Protein AF-A0A6A1QI83-F1 (afdb_monomer_lite)

Radius of gyration: 28.8 Å; chains: 1; bounding box: 77×89×58 Å

InterPro domains:
  IPR002587 Myo-inositol-1-phosphate synthase [PF07994] (24-197)
  IPR002587 Myo-inositol-1-phosphate synthase [PIRSF015578] (2-218)
  IPR002587 Myo-inositol-1-phosphate synthase [PTHR11510] (25-116)
  IPR013021 Myo-inositol-1-phosphate synthase, GAPDH-like [PF01658] (41-105)
  IPR036291 NAD(P)-binding domain superfamily [SSF51735] (2-219)

Foldseek 3Di:
DDDDDPDDDDLCPQQVNCPPDCLVVLQVVVAADKDDDFDFPPLLVVLAVLLVCVVVVHAAAADAAEDEAADVLLVNCVDPSSVVSVFVLSQCLCVVSQVVHCVRAPVPRDHHYHYYYDYDYDDCRVVRLVVLVVVLVVVSVVQVVDWDADPVGRDTDGDRNQPQLNLLGYSFIDDPPPDDRHNNNVVSVLVVVQVVQQDPDDPDDRDHRDPVPPVCVVDPDPDDPDDDDPDDDDDDDDDDDDDDDDDDDDDDDDDDDDDDDDDDDDDD

Secondary structure (DSSP, 8-state):
--PPPPP---GGG-GGG-TTSTHHHHHHHT--B--SSB--SHHHHHHHHHHHHHHTTPPP-EEEEEEE--SHHHHHTTSHHHHHHHHHHHHTTSHHHHHT-TTTS-TT---EEEEEEE------HHHHHHHHHHHHHHHHHHHHH--B--SS--S-BPPPSB-GGGGGGBSS----TTPPP---HHHHHHHHHHHHHHS--TTPPPPPPP----GGGT-SS-----S-------------PPPPP----------------PPPP---

Structure (mmCIF, N/CA/C/O backbone):
data_AF-A0A6A1QI83-F1
#
_entry.id   AF-A0A6A1QI83-F1
#
loop_
_atom_site.group_PDB
_atom_site.id
_atom_site.type_symbol
_atom_site.label_atom_id
_atom_site.label_alt_id
_atom_site.label_comp_id
_atom_site.label_asym_id
_atom_site.label_entity_id
_atom_site.label_seq_id
_atom_site.pdbx_PDB_ins_code
_atom_site.Cartn_x
_atom_site.Cartn_y
_atom_site.Cartn_z
_atom_site.occupancy
_atom_site.B_iso_or_equiv
_atom_site.auth_seq_id
_atom_site.auth_comp_id
_atom_site.auth_asym_id
_atom_site.auth_atom_id
_atom_site.pdbx_PDB_model_num
ATOM 1 N N . ALA A 1 1 ? 34.209 -18.531 7.101 1.00 50.88 1 ALA A N 1
ATOM 2 C CA . ALA A 1 1 ? 33.349 -17.707 6.224 1.00 50.88 1 ALA A CA 1
ATOM 3 C C . ALA A 1 1 ? 31.894 -18.126 6.419 1.00 50.88 1 ALA A C 1
ATOM 5 O O . ALA A 1 1 ? 31.629 -19.323 6.403 1.00 50.88 1 ALA A O 1
ATOM 6 N N . LEU A 1 2 ? 30.975 -17.180 6.647 1.00 42.22 2 LEU A N 1
ATOM 7 C CA . LEU A 1 2 ? 29.534 -17.459 6.713 1.00 42.22 2 LEU A CA 1
ATOM 8 C C . LEU A 1 2 ? 29.053 -17.894 5.322 1.00 42.22 2 LEU A C 1
ATOM 10 O O . LEU A 1 2 ? 29.134 -17.116 4.376 1.00 42.22 2 LEU A O 1
ATOM 14 N N . ARG A 1 3 ? 28.593 -19.142 5.187 1.00 44.19 3 ARG A N 1
ATOM 15 C CA . ARG A 1 3 ? 27.907 -19.616 3.978 1.00 44.19 3 ARG A CA 1
ATOM 16 C C . ARG A 1 3 ? 26.412 -19.325 4.128 1.00 44.19 3 ARG A C 1
ATOM 18 O O . ARG A 1 3 ? 25.820 -19.840 5.080 1.00 44.19 3 ARG A O 1
ATOM 25 N N . PRO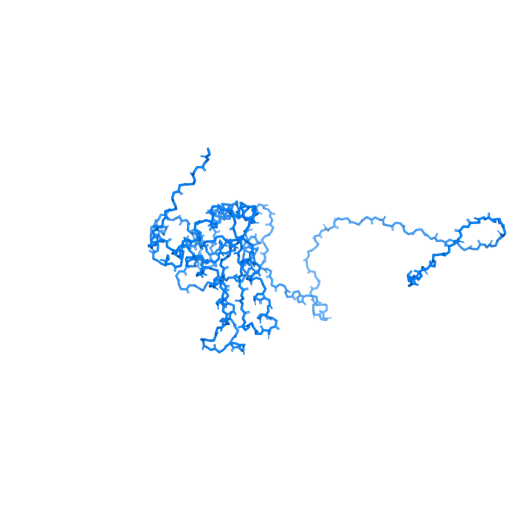 A 1 4 ? 25.797 -18.531 3.234 1.00 49.69 4 PRO A N 1
ATOM 26 C CA . PRO A 1 4 ? 24.352 -18.357 3.229 1.00 49.69 4 PRO A CA 1
ATOM 27 C C . PRO A 1 4 ? 23.666 -19.716 3.089 1.00 49.69 4 PRO A C 1
ATOM 29 O O . PRO A 1 4 ? 24.107 -20.562 2.307 1.00 49.69 4 PRO A O 1
ATOM 32 N N . ARG A 1 5 ? 22.604 -19.945 3.865 1.00 48.81 5 ARG A N 1
ATOM 33 C CA . ARG A 1 5 ? 21.777 -21.141 3.686 1.00 48.81 5 ARG A CA 1
ATOM 34 C C . ARG A 1 5 ? 21.027 -21.038 2.351 1.00 48.81 5 ARG A C 1
ATOM 36 O O . ARG A 1 5 ? 20.686 -19.920 1.957 1.00 48.81 5 ARG A O 1
ATOM 43 N N . PRO A 1 6 ? 20.757 -22.169 1.674 1.00 51.62 6 PRO A N 1
ATOM 44 C CA . PRO A 1 6 ? 19.898 -22.185 0.496 1.00 51.62 6 PRO A CA 1
ATOM 45 C C . PRO A 1 6 ? 18.583 -21.477 0.810 1.00 51.62 6 PRO A C 1
ATOM 47 O O . PRO A 1 6 ? 18.010 -21.681 1.885 1.00 51.62 6 PRO A O 1
ATOM 50 N N . SER A 1 7 ? 18.122 -20.625 -0.099 1.00 52.88 7 SER A N 1
ATOM 51 C CA . SER A 1 7 ? 16.818 -20.003 0.057 1.00 52.88 7 SER A CA 1
ATOM 52 C C . SER A 1 7 ? 15.730 -21.068 -0.003 1.00 52.88 7 SER A C 1
ATOM 54 O O . SER A 1 7 ? 15.736 -21.957 -0.855 1.00 52.88 7 SER A O 1
ATOM 56 N N . VAL A 1 8 ? 14.791 -20.989 0.933 1.00 55.97 8 VAL A N 1
ATOM 57 C CA . VAL A 1 8 ? 13.602 -21.835 0.923 1.00 55.97 8 VAL A CA 1
ATOM 58 C C . VAL A 1 8 ? 12.648 -21.238 -0.106 1.00 55.97 8 VAL A C 1
ATOM 60 O O . VAL A 1 8 ? 12.065 -20.181 0.124 1.00 55.97 8 VAL A O 1
ATOM 63 N N . TYR A 1 9 ? 12.544 -21.879 -1.269 1.00 54.56 9 TYR A N 1
ATOM 64 C CA . TYR A 1 9 ? 11.541 -21.558 -2.279 1.00 54.56 9 TYR A CA 1
ATOM 65 C C . TYR A 1 9 ? 10.406 -22.561 -2.175 1.00 54.56 9 TYR A C 1
ATOM 67 O O . TYR A 1 9 ? 10.601 -23.753 -2.404 1.00 54.56 9 TYR A O 1
ATOM 75 N N . ILE A 1 10 ? 9.231 -22.060 -1.816 1.00 57.81 10 ILE A N 1
ATOM 76 C CA . ILE A 1 10 ? 8.001 -22.838 -1.794 1.00 57.81 10 ILE A CA 1
ATOM 77 C C . ILE A 1 10 ? 7.090 -22.173 -2.834 1.00 57.81 10 ILE A C 1
ATOM 79 O O . ILE A 1 10 ? 6.686 -21.028 -2.611 1.00 57.81 10 ILE A O 1
ATOM 83 N N . PRO A 1 11 ? 6.830 -22.814 -3.990 1.00 52.50 11 PRO A N 1
ATOM 84 C CA . PRO A 1 11 ? 6.014 -22.251 -5.071 1.00 52.50 11 PRO A CA 1
ATOM 85 C C . PRO A 1 11 ? 4.624 -21.792 -4.611 1.00 52.50 11 PRO A C 1
ATOM 87 O O . PRO A 1 11 ? 4.074 -20.829 -5.142 1.00 52.50 11 PRO A O 1
ATOM 90 N N . GLU A 1 12 ? 4.077 -22.440 -3.584 1.00 52.22 12 GLU A N 1
ATOM 91 C CA . GLU A 1 12 ? 2.806 -22.091 -2.950 1.00 52.22 12 GLU A CA 1
ATOM 92 C C . GLU A 1 12 ? 2.895 -20.818 -2.078 1.00 52.22 12 GLU A C 1
ATOM 94 O O . GLU A 1 12 ? 1.876 -20.235 -1.719 1.00 52.22 12 GLU A O 1
ATOM 99 N N . PHE A 1 13 ? 4.103 -20.349 -1.734 1.00 52.22 13 PHE A N 1
ATOM 100 C CA . PHE A 1 13 ? 4.355 -19.206 -0.843 1.00 52.22 13 PHE A CA 1
ATOM 101 C C . PHE A 1 13 ? 4.961 -18.001 -1.581 1.00 52.22 13 PHE A C 1
ATOM 103 O O . PHE A 1 13 ? 5.847 -17.312 -1.076 1.00 52.22 13 PHE A O 1
ATOM 110 N N . ILE A 1 14 ? 4.452 -17.711 -2.774 1.00 56.31 14 ILE A N 1
ATOM 111 C CA . ILE A 1 14 ? 4.764 -16.486 -3.520 1.00 56.31 14 ILE A CA 1
ATOM 112 C C . ILE A 1 14 ? 3.887 -15.346 -2.979 1.00 56.31 14 ILE A C 1
ATOM 114 O O . ILE A 1 14 ? 2.684 -15.536 -2.844 1.00 56.31 14 ILE A O 1
ATOM 118 N N . ALA A 1 15 ? 4.458 -14.168 -2.684 1.00 53.97 15 ALA A N 1
ATOM 119 C CA . ALA A 1 15 ? 3.726 -12.976 -2.204 1.00 53.97 15 ALA A CA 1
ATOM 120 C C . ALA A 1 15 ? 2.472 -12.651 -3.041 1.00 53.97 15 ALA A C 1
ATOM 122 O O . ALA A 1 15 ? 1.412 -12.351 -2.514 1.00 53.97 15 ALA A O 1
ATOM 123 N N . ALA A 1 16 ? 2.564 -12.812 -4.361 1.00 47.72 16 ALA A N 1
ATOM 124 C CA . ALA A 1 16 ? 1.455 -12.570 -5.279 1.00 47.72 16 ALA A CA 1
ATOM 125 C C . ALA A 1 16 ? 0.334 -13.633 -5.269 1.00 47.72 16 ALA A C 1
ATOM 127 O O . ALA A 1 16 ? -0.692 -13.422 -5.903 1.00 47.72 16 ALA A O 1
ATOM 128 N N . ASN A 1 17 ? 0.516 -14.779 -4.602 1.00 50.50 17 ASN A N 1
ATOM 129 C CA . ASN A 1 17 ? -0.418 -15.916 -4.633 1.00 50.50 17 ASN A CA 1
ATOM 130 C C . ASN A 1 17 ? -1.027 -16.224 -3.248 1.00 50.50 17 ASN A C 1
ATOM 132 O O . ASN A 1 17 ? -1.379 -17.364 -2.954 1.00 50.50 17 ASN A O 1
ATOM 136 N N . GLN A 1 18 ? -1.095 -15.231 -2.354 1.00 56.34 18 GLN A N 1
ATOM 137 C CA . GLN A 1 18 ? -1.471 -15.435 -0.946 1.00 56.34 18 GLN A CA 1
ATOM 138 C C . GLN A 1 18 ? -2.949 -15.192 -0.614 1.00 56.34 18 GLN A C 1
ATOM 140 O O . GLN A 1 18 ? -3.307 -15.204 0.560 1.00 56.34 18 GLN A O 1
ATOM 145 N N . SER A 1 19 ? -3.822 -15.027 -1.609 1.00 51.03 19 SER A N 1
ATOM 146 C CA . SER A 1 19 ? -5.243 -14.690 -1.409 1.00 51.03 19 SER A CA 1
ATOM 147 C C . SER A 1 19 ? -6.045 -15.697 -0.567 1.00 51.03 19 SER A C 1
ATOM 149 O O . SER A 1 19 ? -7.109 -15.351 -0.070 1.00 51.03 19 SER A O 1
ATOM 151 N N . ALA A 1 20 ? -5.549 -16.928 -0.391 1.00 53.91 20 ALA A N 1
ATOM 152 C CA . ALA A 1 20 ? -6.202 -18.000 0.370 1.00 53.91 20 ALA A CA 1
ATOM 153 C C . ALA A 1 20 ? -5.513 -18.331 1.712 1.00 53.91 20 ALA A C 1
ATOM 155 O O . ALA A 1 20 ? -5.690 -19.431 2.243 1.00 53.91 20 ALA A O 1
ATOM 156 N N . ARG A 1 21 ? -4.659 -17.443 2.239 1.00 62.88 21 ARG A N 1
ATOM 157 C CA . ARG A 1 21 ? -3.857 -17.741 3.435 1.00 62.88 21 ARG A CA 1
ATOM 158 C C . ARG A 1 21 ? -4.676 -17.805 4.718 1.00 62.88 21 ARG A C 1
ATOM 160 O O . ARG A 1 21 ? -5.891 -17.665 4.714 1.00 62.88 21 ARG A O 1
ATOM 167 N N . ALA A 1 22 ? -3.973 -18.113 5.811 1.00 59.97 22 ALA A N 1
ATOM 168 C CA . ALA A 1 22 ? -4.450 -18.406 7.160 1.00 59.97 22 ALA A CA 1
ATOM 169 C C . ALA A 1 22 ? -5.374 -17.348 7.798 1.00 59.97 22 ALA A C 1
ATOM 171 O O . ALA A 1 22 ? -5.601 -17.422 8.997 1.00 59.97 22 ALA A O 1
ATOM 172 N N . ASP A 1 23 ? -5.934 -16.420 7.035 1.00 67.00 23 ASP A N 1
ATOM 173 C CA . ASP A 1 23 ? -7.000 -15.485 7.368 1.00 67.00 23 ASP A CA 1
ATOM 174 C C . ASP A 1 23 ? -8.134 -16.190 8.107 1.00 67.00 23 ASP A C 1
ATOM 176 O O . ASP A 1 23 ? -8.565 -15.709 9.144 1.00 67.00 23 ASP A O 1
ATOM 180 N N . ASN A 1 24 ? -8.537 -17.390 7.670 1.00 68.94 24 ASN A N 1
ATOM 181 C CA . ASN A 1 24 ? -9.538 -18.197 8.380 1.00 68.94 24 ASN A CA 1
ATOM 182 C C . ASN A 1 24 ? -9.107 -18.529 9.820 1.00 68.94 24 ASN A C 1
ATOM 184 O O . ASN A 1 24 ? -9.903 -18.438 10.754 1.00 68.94 24 ASN A O 1
ATOM 188 N N . LEU A 1 25 ? -7.836 -18.892 10.020 1.00 75.56 25 LEU A N 1
ATOM 189 C CA 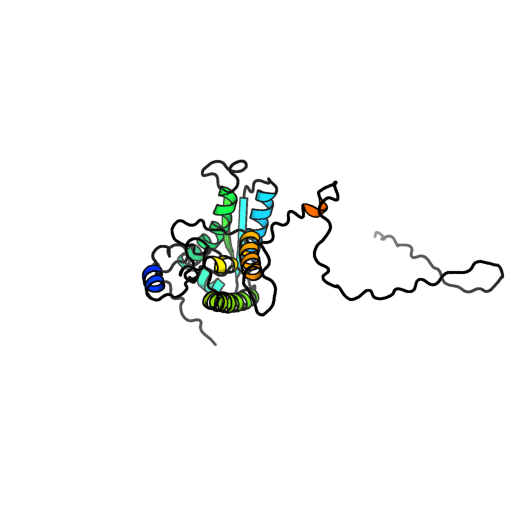. LEU A 1 25 ? -7.283 -19.186 11.342 1.00 75.56 25 LEU A CA 1
ATOM 190 C C . LEU A 1 25 ? -7.015 -17.903 12.140 1.00 75.56 25 LEU A C 1
ATOM 192 O O . LEU A 1 25 ? -7.219 -17.882 13.351 1.00 75.56 25 LEU A O 1
ATOM 196 N N . ALA A 1 26 ? -6.577 -16.837 11.472 1.00 78.06 26 ALA A N 1
ATOM 197 C CA . ALA A 1 26 ? -6.318 -15.534 12.061 1.00 78.06 26 ALA A CA 1
ATOM 198 C C . ALA A 1 26 ? -7.612 -14.905 12.583 1.00 78.06 26 ALA A C 1
ATOM 200 O O . ALA A 1 26 ? -7.653 -14.413 13.709 1.00 78.06 26 ALA A O 1
ATOM 201 N N . TRP A 1 27 ? -8.692 -15.044 11.813 1.00 76.62 27 TRP A N 1
ATOM 202 C CA . TRP A 1 27 ? -10.053 -14.683 12.178 1.00 76.62 27 TRP A CA 1
ATOM 203 C C . TRP A 1 27 ? -10.525 -15.449 13.409 1.00 76.62 27 TRP A C 1
ATOM 205 O O . TRP A 1 27 ? -10.924 -14.847 14.404 1.00 76.62 27 TRP A O 1
ATOM 215 N N . GLN A 1 28 ? -10.406 -16.780 13.384 1.00 78.50 28 GLN A N 1
ATOM 216 C CA . GLN A 1 28 ? -10.793 -17.635 14.510 1.00 78.50 28 GLN A CA 1
ATOM 217 C C . GLN A 1 28 ? -10.001 -17.331 15.785 1.00 78.50 28 GLN A C 1
ATOM 219 O O . GLN A 1 28 ? -10.552 -17.384 16.882 1.00 78.50 28 GLN A O 1
ATOM 224 N N . ARG A 1 29 ? -8.708 -17.017 15.656 1.00 83.69 29 ARG A N 1
ATOM 225 C CA . ARG A 1 29 ? -7.810 -16.761 16.791 1.00 83.69 29 ARG A CA 1
ATOM 226 C C . ARG A 1 29 ? -7.713 -15.290 17.187 1.00 83.69 29 ARG A C 1
ATOM 228 O O . ARG A 1 29 ? -6.987 -14.993 18.131 1.00 83.69 29 ARG A O 1
ATOM 235 N N . ARG A 1 30 ? -8.426 -14.394 16.495 1.00 80.38 30 ARG A N 1
ATOM 236 C CA . ARG A 1 30 ? -8.362 -12.934 16.682 1.00 80.38 30 ARG A CA 1
ATOM 237 C C . ARG A 1 30 ? -6.922 -12.403 16.677 1.00 80.38 30 ARG A C 1
ATOM 239 O O . ARG A 1 30 ? -6.529 -11.630 17.546 1.00 80.38 30 ARG A O 1
ATOM 246 N N . VAL A 1 31 ? -6.125 -12.848 15.708 1.00 88.38 31 VAL A N 1
ATOM 247 C CA . VAL A 1 31 ? -4.749 -12.370 15.505 1.00 88.38 31 VAL A CA 1
ATOM 248 C C . VAL A 1 31 ? -4.647 -11.577 14.214 1.00 88.38 31 VAL A C 1
ATOM 250 O O . VAL A 1 31 ? -5.359 -11.845 13.248 1.00 88.38 31 VAL A O 1
ATOM 253 N N . PHE A 1 32 ? -3.743 -10.605 14.203 1.00 90.25 32 PHE A N 1
ATOM 254 C CA . PHE A 1 32 ? -3.534 -9.757 13.043 1.00 90.25 32 PHE A CA 1
ATOM 255 C C . PHE A 1 32 ? -2.570 -10.370 12.035 1.00 90.25 32 PHE A C 1
ATOM 257 O O . PHE A 1 32 ? -1.559 -10.972 12.401 1.00 90.25 32 PHE A O 1
ATOM 264 N N . VAL A 1 33 ? -2.880 -10.164 10.759 1.00 89.44 33 VAL A N 1
ATOM 265 C CA . VAL A 1 33 ? -2.043 -10.509 9.612 1.00 89.44 33 VAL A CA 1
ATOM 266 C C . VAL A 1 33 ? -1.852 -9.275 8.734 1.00 89.44 33 VAL A C 1
ATOM 268 O O . VAL A 1 33 ? -2.752 -8.448 8.578 1.00 89.44 33 VAL A O 1
ATOM 271 N N . GLY A 1 34 ? -0.655 -9.140 8.173 1.00 86.12 34 GLY A N 1
ATOM 272 C CA . GLY A 1 34 ? -0.272 -8.035 7.304 1.00 86.12 34 GLY A CA 1
ATOM 273 C C . GLY A 1 34 ? 0.875 -8.451 6.393 1.00 86.12 34 GLY A C 1
ATOM 274 O O . GLY A 1 34 ? 1.668 -9.325 6.740 1.00 86.12 34 GLY A O 1
ATOM 275 N N . GLY A 1 35 ? 0.936 -7.835 5.223 1.00 85.62 35 GLY A N 1
ATOM 276 C CA . GLY A 1 35 ? 1.854 -8.193 4.148 1.00 85.62 35 GLY A CA 1
ATOM 277 C C . GLY A 1 35 ? 1.446 -7.490 2.856 1.00 85.62 35 GLY A C 1
ATOM 278 O O . GLY A 1 35 ? 0.493 -6.712 2.872 1.00 85.62 35 GLY A O 1
ATOM 279 N N . ASP A 1 36 ? 2.138 -7.683 1.736 1.00 84.38 36 ASP A N 1
ATOM 280 C CA . ASP A 1 36 ? 3.365 -8.459 1.520 1.00 84.38 36 ASP A CA 1
ATOM 281 C C . ASP A 1 36 ? 4.488 -7.615 0.883 1.00 84.38 36 ASP A C 1
ATOM 283 O O . ASP A 1 36 ? 4.244 -6.669 0.130 1.00 84.38 36 ASP A O 1
ATOM 287 N N . ASP A 1 37 ? 5.739 -8.028 1.144 1.00 85.94 37 ASP A N 1
ATOM 288 C CA . ASP A 1 37 ? 7.002 -7.458 0.633 1.00 85.94 37 ASP A CA 1
ATOM 289 C C . ASP A 1 37 ? 7.259 -5.995 1.041 1.00 85.94 37 ASP A C 1
ATOM 291 O O . ASP A 1 37 ? 6.515 -5.090 0.684 1.00 85.94 37 ASP A O 1
ATOM 295 N N . PHE A 1 38 ? 8.352 -5.718 1.760 1.00 89.69 38 PHE A N 1
ATOM 296 C CA . PHE A 1 38 ? 8.598 -4.372 2.287 1.00 89.69 38 PHE A CA 1
ATOM 297 C C . PHE A 1 38 ? 8.752 -3.308 1.199 1.00 89.69 38 PHE A C 1
ATOM 299 O O . PHE A 1 38 ? 9.577 -3.419 0.283 1.00 89.69 38 PHE A O 1
ATOM 306 N N . LYS A 1 39 ? 8.005 -2.215 1.358 1.00 89.69 39 LYS A N 1
ATOM 307 C CA . LYS A 1 39 ? 8.070 -1.011 0.531 1.00 89.69 39 LYS A CA 1
ATOM 308 C C . LYS A 1 39 ? 9.136 -0.055 1.066 1.00 89.69 39 LYS A C 1
ATOM 310 O O . LYS A 1 39 ? 8.849 0.872 1.815 1.00 89.69 39 LYS A O 1
ATOM 315 N N . SER A 1 40 ? 10.382 -0.291 0.655 1.00 82.19 40 SER A N 1
ATOM 316 C CA . SER A 1 40 ? 11.553 0.481 1.088 1.00 82.19 40 SER A CA 1
ATOM 317 C C . SER A 1 40 ? 11.864 1.694 0.199 1.00 82.19 40 SER A C 1
ATOM 319 O O . SER A 1 40 ? 11.283 2.756 0.388 1.00 82.19 40 SER A O 1
ATOM 321 N N . GLY A 1 41 ? 12.793 1.560 -0.752 1.00 85.19 41 GLY A N 1
ATOM 322 C CA . GLY A 1 41 ? 13.323 2.658 -1.569 1.00 85.19 41 GLY A CA 1
ATOM 323 C C . GLY A 1 41 ? 12.539 2.872 -2.863 1.00 85.19 41 GLY A C 1
ATOM 324 O O . GLY A 1 41 ? 11.583 3.645 -2.907 1.00 85.19 41 GLY A O 1
ATOM 325 N N . GLN A 1 42 ? 12.928 2.167 -3.931 1.00 88.62 42 GLN A N 1
ATOM 326 C CA . GLN A 1 42 ? 12.406 2.406 -5.285 1.00 88.62 42 GLN A CA 1
ATOM 327 C C . GLN A 1 42 ? 10.875 2.331 -5.369 1.00 88.62 42 GLN A C 1
ATOM 329 O O . GLN A 1 42 ? 10.246 3.221 -5.932 1.00 88.62 42 GLN A O 1
ATOM 334 N N . THR A 1 43 ? 10.254 1.286 -4.813 1.00 87.56 43 THR A N 1
ATOM 335 C CA . THR A 1 43 ? 8.793 1.128 -4.894 1.00 87.56 43 THR A CA 1
ATOM 336 C C . THR A 1 43 ? 8.049 2.218 -4.123 1.00 87.56 43 THR A C 1
ATOM 338 O O . THR A 1 43 ? 6.996 2.666 -4.568 1.00 87.56 43 THR A O 1
ATOM 341 N N . LYS A 1 44 ? 8.615 2.699 -3.010 1.00 90.88 44 LYS A N 1
ATOM 342 C CA . LYS A 1 44 ? 8.040 3.801 -2.232 1.00 90.88 44 LYS A CA 1
ATOM 343 C C . LYS A 1 44 ? 8.033 5.090 -3.051 1.00 90.88 44 LYS A C 1
ATOM 345 O O . LYS A 1 44 ? 6.985 5.715 -3.177 1.00 90.88 44 LYS A O 1
ATOM 350 N N . VAL A 1 45 ? 9.154 5.414 -3.702 1.00 92.38 45 VAL A N 1
ATOM 351 C CA . VAL A 1 45 ? 9.255 6.561 -4.624 1.00 92.38 45 VAL A CA 1
ATOM 352 C C . VAL A 1 45 ? 8.304 6.410 -5.812 1.00 92.38 45 VAL A C 1
ATOM 354 O O . VAL A 1 45 ? 7.584 7.351 -6.128 1.00 92.38 45 VAL A O 1
ATOM 357 N N . LYS A 1 46 ? 8.235 5.222 -6.428 1.00 92.38 46 LYS A N 1
ATOM 358 C CA . LYS A 1 46 ? 7.315 4.939 -7.543 1.00 92.38 46 LYS A CA 1
ATOM 359 C C . LYS A 1 46 ? 5.862 5.235 -7.156 1.00 92.38 46 LYS A C 1
ATOM 361 O O . LYS A 1 46 ? 5.188 5.952 -7.883 1.00 92.38 46 LYS A O 1
ATOM 366 N N . SER A 1 47 ? 5.417 4.752 -5.993 1.00 92.50 47 SER A N 1
ATOM 367 C CA . SER A 1 47 ? 4.045 4.976 -5.513 1.00 92.50 47 SER A CA 1
ATOM 368 C C . SER A 1 47 ? 3.718 6.448 -5.238 1.00 92.50 47 SER A C 1
ATOM 370 O O . SER A 1 47 ? 2.566 6.846 -5.341 1.00 92.50 47 SER A O 1
ATOM 372 N N . VAL A 1 48 ? 4.718 7.267 -4.901 1.00 95.38 48 VAL A N 1
ATOM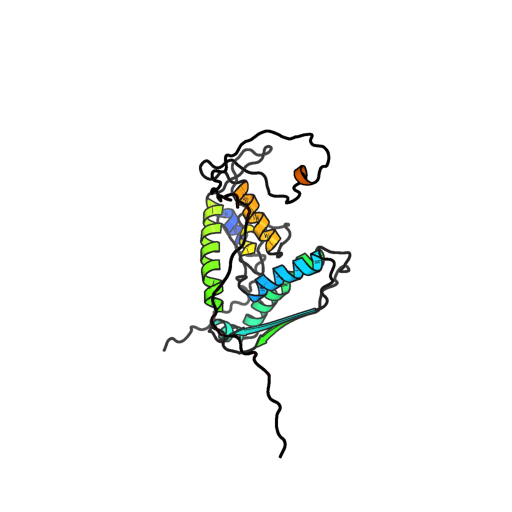 373 C CA . VAL A 1 48 ? 4.539 8.718 -4.744 1.00 95.38 48 VAL A CA 1
ATOM 374 C C . VAL A 1 48 ? 4.462 9.402 -6.102 1.00 95.38 48 VAL A C 1
ATOM 376 O O . VAL A 1 48 ? 3.568 10.205 -6.344 1.00 95.38 48 VAL A O 1
ATOM 379 N N . LEU A 1 49 ? 5.411 9.092 -6.986 1.00 95.69 49 LEU A N 1
ATOM 380 C CA . LEU A 1 49 ? 5.555 9.784 -8.258 1.00 95.69 49 LEU A CA 1
ATOM 381 C C . LEU A 1 49 ? 4.375 9.509 -9.193 1.00 95.69 49 LEU A C 1
ATOM 383 O O . LEU A 1 49 ? 3.876 10.433 -9.822 1.00 95.69 49 LEU A O 1
ATOM 387 N N . VAL A 1 50 ? 3.918 8.259 -9.275 1.00 95.56 50 VAL A N 1
ATOM 388 C CA . VAL A 1 50 ? 2.823 7.881 -10.179 1.00 95.56 50 VAL A CA 1
ATOM 389 C C . VAL A 1 50 ? 1.489 8.476 -9.717 1.00 95.56 50 VAL A C 1
ATOM 391 O O . VAL A 1 50 ? 0.788 9.061 -10.540 1.00 95.56 50 VAL A O 1
ATOM 394 N N . ASP A 1 51 ? 1.178 8.429 -8.415 1.00 96.19 51 ASP A N 1
ATOM 395 C CA . ASP A 1 51 ? -0.021 9.077 -7.851 1.00 96.19 51 ASP A CA 1
ATOM 396 C C . ASP A 1 51 ? 0.019 10.595 -8.086 1.00 96.19 51 ASP A C 1
ATOM 398 O O . ASP A 1 51 ? -0.976 11.186 -8.497 1.00 96.19 51 ASP A O 1
ATOM 402 N N . PHE A 1 52 ? 1.191 11.224 -7.930 1.00 96.75 52 PHE A N 1
ATOM 403 C CA . PHE A 1 52 ? 1.373 12.646 -8.222 1.00 96.75 52 PHE A CA 1
ATOM 404 C C . PHE A 1 52 ? 1.132 12.988 -9.700 1.00 96.75 52 PHE A C 1
ATOM 406 O O . PHE A 1 52 ? 0.411 13.941 -9.995 1.00 96.75 52 PHE A O 1
ATOM 413 N N . LEU A 1 53 ? 1.716 12.231 -10.634 1.00 96.94 53 LEU A N 1
ATOM 414 C CA . LEU A 1 53 ? 1.570 12.485 -12.071 1.00 96.94 53 LEU A CA 1
ATOM 415 C C . LEU A 1 53 ? 0.112 12.325 -12.514 1.00 96.94 53 LEU A C 1
ATOM 417 O O . LEU A 1 53 ? -0.449 13.241 -13.116 1.00 96.94 53 LEU A O 1
ATOM 421 N N . ILE A 1 54 ? -0.521 11.210 -12.145 1.00 95.62 54 ILE A N 1
ATOM 422 C CA . ILE A 1 54 ? -1.924 10.934 -12.479 1.00 95.62 54 ILE A CA 1
ATOM 423 C C . ILE A 1 54 ? -2.850 11.962 -11.819 1.00 95.62 54 ILE A C 1
ATOM 425 O O . ILE A 1 54 ? -3.759 12.477 -12.473 1.00 95.62 54 ILE A O 1
ATOM 429 N N . GLY A 1 55 ? -2.598 12.311 -10.553 1.00 94.50 55 GLY A N 1
ATOM 430 C CA . GLY A 1 55 ? -3.341 13.343 -9.827 1.00 94.50 55 GLY A CA 1
ATOM 431 C C . GLY A 1 55 ? -3.185 14.744 -10.426 1.00 94.50 55 GLY A C 1
ATOM 432 O O . GLY A 1 55 ? -4.098 15.558 -10.325 1.00 94.50 55 GLY A O 1
ATOM 433 N N . SER A 1 56 ? -2.071 15.008 -11.112 1.00 96.12 56 SER A N 1
ATOM 434 C CA . SER A 1 56 ? -1.820 16.254 -11.851 1.00 96.12 56 SER A CA 1
ATOM 435 C C . SER A 1 56 ? -2.422 16.258 -13.264 1.00 96.12 56 SER A C 1
ATOM 437 O O . SER A 1 56 ? -2.215 17.210 -14.012 1.00 96.12 56 SER A O 1
ATOM 439 N N . GLY A 1 57 ? -3.135 15.198 -13.662 1.00 95.75 57 GLY A N 1
ATOM 440 C CA . GLY A 1 57 ? -3.697 15.058 -15.008 1.00 95.75 57 GLY A CA 1
ATOM 441 C C . GLY A 1 57 ? -2.687 14.610 -16.070 1.00 95.75 57 GLY A C 1
ATOM 442 O O . GLY A 1 57 ? -2.974 14.704 -17.261 1.00 95.75 57 GLY A O 1
ATOM 443 N N . LEU A 1 58 ? -1.507 14.125 -15.671 1.00 96.19 58 LEU A N 1
ATOM 444 C CA . LEU A 1 58 ? -0.484 13.622 -16.587 1.00 96.19 58 LEU A CA 1
ATOM 445 C C . LEU A 1 58 ? -0.609 12.105 -16.741 1.00 96.19 58 LEU A C 1
ATOM 447 O O . LEU A 1 58 ? -0.495 11.345 -15.776 1.00 96.19 58 LEU A O 1
ATOM 451 N N . LYS A 1 59 ? -0.807 11.654 -17.982 1.00 96.25 59 LYS A N 1
ATOM 452 C CA . LYS A 1 59 ? -0.881 10.230 -18.312 1.00 96.25 59 LYS A CA 1
ATOM 453 C C . LYS A 1 59 ? 0.516 9.616 -18.310 1.00 96.25 59 LYS A C 1
ATOM 455 O O . LYS A 1 59 ? 1.378 9.998 -19.101 1.00 96.25 59 LYS A O 1
ATOM 460 N N . THR A 1 60 ? 0.740 8.652 -17.424 1.00 94.94 60 THR A N 1
ATOM 461 C CA . THR A 1 60 ? 1.977 7.869 -17.411 1.00 94.94 60 THR A CA 1
ATOM 462 C C . THR A 1 60 ? 1.872 6.812 -18.501 1.00 94.94 60 THR A C 1
ATOM 464 O O . THR A 1 60 ? 0.974 5.985 -18.453 1.00 94.94 60 THR A O 1
ATOM 467 N N . MET A 1 61 ? 2.773 6.842 -19.484 1.00 94.12 61 MET A N 1
ATOM 468 C CA . MET A 1 61 ? 2.745 5.889 -20.605 1.00 94.12 61 MET A CA 1
ATOM 469 C C . MET A 1 61 ? 3.700 4.710 -20.414 1.00 94.12 61 MET A C 1
ATOM 471 O O . MET A 1 61 ? 3.420 3.615 -20.884 1.00 94.12 61 MET A O 1
ATOM 475 N N . SER A 1 62 ? 4.833 4.920 -19.737 1.00 94.12 62 SER A N 1
ATOM 476 C CA . SER A 1 62 ? 5.844 3.881 -19.543 1.00 94.12 62 SER A CA 1
ATOM 477 C C . SER A 1 62 ? 6.592 4.062 -18.228 1.00 94.12 62 SER A C 1
ATOM 479 O O . SER A 1 62 ? 6.922 5.180 -17.824 1.00 94.12 62 SER A O 1
ATOM 481 N N . ILE A 1 63 ? 6.872 2.944 -17.563 1.00 93.88 63 ILE A N 1
ATOM 482 C CA . ILE A 1 63 ? 7.625 2.864 -16.318 1.00 93.88 63 ILE A CA 1
ATOM 483 C C . ILE A 1 63 ? 8.676 1.770 -16.480 1.00 93.88 63 ILE A C 1
ATOM 485 O O . ILE A 1 63 ? 8.360 0.585 -16.555 1.00 93.88 63 ILE A O 1
ATOM 489 N N . VAL A 1 64 ? 9.954 2.143 -16.450 1.00 91.44 64 VAL A N 1
ATOM 490 C CA . VAL A 1 64 ? 11.057 1.177 -16.512 1.00 91.44 64 VAL A CA 1
ATOM 491 C C . VAL A 1 64 ? 11.875 1.265 -15.230 1.00 91.44 64 VAL A C 1
ATOM 493 O O . VAL A 1 64 ? 12.411 2.311 -14.879 1.00 91.44 64 VAL A O 1
ATOM 496 N N . SER A 1 65 ? 11.925 0.166 -14.482 1.00 86.38 65 SER A N 1
ATOM 497 C CA . SER A 1 65 ? 12.526 0.089 -13.149 1.00 86.38 65 SER A CA 1
ATOM 498 C C . SER A 1 65 ? 13.682 -0.907 -13.127 1.00 86.38 65 SER A C 1
ATOM 500 O O . SER A 1 65 ? 13.462 -2.115 -13.044 1.00 86.38 65 SER A O 1
ATOM 502 N N . TYR A 1 66 ? 14.914 -0.405 -13.137 1.00 83.88 66 TYR A N 1
ATOM 503 C CA . TYR A 1 66 ? 16.121 -1.214 -12.955 1.00 83.88 66 TYR A CA 1
ATOM 504 C C . TYR A 1 66 ? 16.528 -1.232 -11.479 1.00 83.88 66 TYR A C 1
ATOM 506 O O . TYR A 1 66 ? 16.461 -0.206 -10.804 1.00 83.88 66 TYR A O 1
ATOM 514 N N . ASN A 1 67 ? 16.918 -2.391 -10.951 1.00 78.88 67 ASN A N 1
ATOM 515 C CA . ASN A 1 67 ? 17.456 -2.517 -9.595 1.00 78.88 67 ASN A CA 1
ATOM 516 C C . ASN A 1 67 ? 18.776 -3.265 -9.612 1.00 78.88 67 ASN A C 1
ATOM 518 O O . ASN A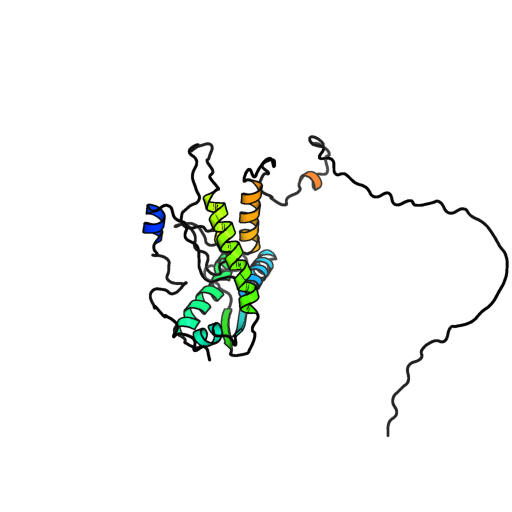 1 67 ? 18.852 -4.340 -10.208 1.00 78.88 67 ASN A O 1
ATOM 522 N N . HIS A 1 68 ? 19.758 -2.730 -8.888 1.00 72.19 68 HIS A N 1
ATOM 523 C CA . HIS A 1 68 ? 21.056 -3.359 -8.732 1.00 72.19 68 HIS A CA 1
ATOM 524 C C . HIS A 1 68 ? 21.322 -3.759 -7.284 1.00 72.19 68 HIS A C 1
ATOM 526 O O . HIS A 1 68 ? 21.361 -2.902 -6.409 1.00 72.19 68 HIS A O 1
ATOM 532 N N . LEU A 1 69 ? 21.474 -5.065 -7.037 1.00 70.56 69 LEU A N 1
ATOM 533 C CA . LEU A 1 69 ? 21.696 -5.626 -5.701 1.00 70.56 69 LEU A CA 1
ATOM 534 C C . LEU A 1 69 ? 22.934 -6.527 -5.705 1.00 70.56 69 LEU A C 1
ATOM 536 O O . LEU A 1 69 ? 23.070 -7.395 -6.567 1.00 70.56 69 LEU A O 1
ATOM 540 N N . GLY A 1 70 ? 23.818 -6.339 -4.721 1.00 68.31 70 GLY A N 1
ATOM 541 C CA . GLY A 1 70 ? 25.049 -7.131 -4.550 1.00 68.31 70 GLY A CA 1
ATOM 542 C C . GLY A 1 70 ? 25.130 -7.903 -3.232 1.00 68.31 70 GLY A C 1
ATOM 543 O O . GLY A 1 70 ? 26.186 -8.431 -2.895 1.00 68.31 70 GLY A O 1
ATOM 544 N N . ASN A 1 71 ? 24.040 -7.933 -2.464 1.00 74.81 71 ASN A N 1
ATOM 545 C CA . ASN A 1 71 ? 23.919 -8.676 -1.211 1.00 74.81 71 ASN A CA 1
ATOM 546 C C . ASN A 1 71 ? 23.274 -10.062 -1.444 1.00 74.81 71 ASN A C 1
ATOM 548 O O . ASN A 1 71 ? 22.964 -10.446 -2.572 1.00 74.81 71 ASN A O 1
ATOM 552 N N . ASN A 1 72 ? 23.046 -10.819 -0.365 1.00 78.69 72 ASN A N 1
ATOM 553 C CA . ASN A 1 72 ? 22.432 -12.149 -0.451 1.00 78.69 72 ASN A CA 1
ATOM 554 C C . ASN A 1 72 ? 20.987 -12.124 -0.992 1.00 78.69 72 ASN A C 1
ATOM 556 O O . ASN A 1 72 ? 20.538 -13.117 -1.556 1.00 78.69 72 ASN A O 1
ATOM 560 N N . ASP A 1 73 ? 20.269 -11.003 -0.854 1.00 76.88 73 ASP A N 1
ATOM 561 C CA . ASP A 1 73 ? 18.961 -10.823 -1.499 1.00 76.88 73 ASP A CA 1
ATOM 562 C C . ASP A 1 73 ? 19.122 -10.794 -3.026 1.00 76.88 73 ASP A C 1
ATOM 564 O O . ASP A 1 73 ? 18.485 -11.572 -3.728 1.00 76.88 73 ASP A O 1
ATOM 568 N N . GLY A 1 74 ? 20.076 -10.012 -3.544 1.00 75.75 74 GLY A N 1
ATOM 569 C CA . GLY A 1 74 ? 20.436 -10.019 -4.967 1.00 75.75 74 GLY A CA 1
ATOM 570 C C . GLY A 1 74 ? 20.873 -11.396 -5.480 1.00 75.75 74 GLY A C 1
ATOM 571 O O . GLY A 1 74 ? 20.471 -11.806 -6.569 1.00 75.75 74 GLY A O 1
ATOM 572 N N . GLN A 1 75 ? 21.636 -12.150 -4.680 1.00 74.56 75 GLN A N 1
ATOM 573 C CA . GLN A 1 75 ? 22.007 -13.527 -5.020 1.00 74.56 75 GLN A CA 1
ATOM 574 C C . GLN A 1 75 ? 20.782 -14.449 -5.084 1.00 74.56 75 GLN A C 1
ATOM 576 O O . GLN A 1 75 ? 20.655 -15.229 -6.025 1.00 74.56 75 GLN A O 1
ATOM 581 N N . ASN A 1 76 ? 19.856 -14.348 -4.130 1.00 77.00 76 ASN A N 1
ATOM 582 C CA . ASN A 1 76 ? 18.622 -15.130 -4.138 1.00 77.00 76 ASN A CA 1
ATOM 583 C C . ASN A 1 76 ? 17.719 -14.783 -5.337 1.00 77.00 76 ASN A C 1
ATOM 585 O O . ASN A 1 76 ? 17.142 -15.665 -5.966 1.00 77.00 76 ASN A O 1
ATOM 589 N N . LEU A 1 77 ? 17.648 -13.499 -5.688 1.00 77.25 77 LEU A N 1
ATOM 590 C CA . LEU A 1 77 ? 16.876 -12.987 -6.822 1.00 77.25 77 LEU A CA 1
ATOM 591 C C . LEU A 1 77 ? 17.506 -13.298 -8.188 1.00 77.25 77 LEU A C 1
ATOM 593 O O . LEU A 1 77 ? 16.895 -12.998 -9.209 1.00 77.25 77 LEU A O 1
ATOM 597 N N . SER A 1 78 ? 18.697 -13.905 -8.234 1.00 74.69 78 SER A N 1
ATOM 598 C CA . SER A 1 78 ? 19.270 -14.413 -9.489 1.00 74.69 78 SER A CA 1
ATOM 599 C C . SER A 1 78 ? 18.512 -15.628 -10.033 1.00 74.69 78 SER A C 1
ATOM 601 O O . SER A 1 78 ? 18.558 -15.900 -11.232 1.00 74.69 78 SER A O 1
ATOM 603 N N . ALA A 1 79 ? 17.785 -16.343 -9.169 1.00 76.25 79 ALA A N 1
ATOM 604 C CA . ALA A 1 79 ? 16.943 -17.453 -9.571 1.00 76.25 79 ALA A CA 1
ATOM 605 C C . ALA A 1 79 ? 15.598 -16.931 -10.136 1.00 76.25 79 ALA A C 1
ATOM 607 O O . ALA A 1 79 ? 14.900 -16.169 -9.453 1.00 76.25 79 ALA A O 1
ATOM 608 N N . PRO A 1 80 ? 15.194 -17.337 -11.361 1.00 77.38 80 PRO A N 1
ATOM 609 C CA . PRO A 1 80 ? 13.987 -16.818 -12.015 1.00 77.38 80 PRO A CA 1
ATOM 610 C C . PRO A 1 80 ? 12.685 -16.915 -11.194 1.00 77.38 80 PRO A C 1
ATOM 612 O O . PRO A 1 80 ? 11.907 -15.959 -11.214 1.00 77.38 80 PRO A O 1
ATOM 615 N N . PRO A 1 81 ? 12.413 -17.999 -10.438 1.00 72.31 81 PRO A N 1
ATOM 616 C CA . PRO A 1 81 ? 11.182 -18.095 -9.647 1.00 72.31 81 PRO A CA 1
ATOM 617 C C . PRO A 1 81 ? 11.096 -17.072 -8.498 1.00 72.31 81 PRO A C 1
ATOM 619 O O . PRO A 1 81 ? 10.037 -16.498 -8.225 1.00 72.31 81 PRO A O 1
ATOM 622 N N . GLN A 1 82 ? 12.221 -16.804 -7.837 1.00 72.12 82 GLN A N 1
ATOM 623 C CA . GLN A 1 82 ? 12.350 -15.817 -6.767 1.00 72.12 82 GLN A CA 1
ATOM 624 C C . GLN A 1 82 ? 12.237 -14.402 -7.334 1.00 72.12 82 GLN A C 1
ATOM 626 O O . GLN A 1 82 ? 11.553 -13.557 -6.752 1.00 72.12 82 GLN A O 1
ATOM 631 N N . PHE A 1 83 ? 12.838 -14.163 -8.503 1.00 79.69 83 PHE A N 1
ATOM 632 C CA . PHE A 1 83 ? 12.686 -12.906 -9.228 1.00 79.69 83 PHE A CA 1
ATOM 633 C C . PHE A 1 83 ? 11.221 -12.629 -9.582 1.00 79.69 83 PHE A C 1
ATOM 635 O O . PHE A 1 83 ? 10.728 -11.548 -9.267 1.00 79.69 83 PHE A O 1
ATOM 642 N N . ARG A 1 84 ? 10.497 -13.617 -10.127 1.00 77.38 84 ARG A N 1
ATOM 643 C CA . ARG A 1 84 ? 9.080 -13.477 -10.509 1.00 77.38 84 ARG A CA 1
ATOM 644 C C . ARG A 1 84 ? 8.200 -13.014 -9.347 1.00 77.38 84 ARG A C 1
ATOM 646 O O . ARG A 1 84 ? 7.332 -12.169 -9.521 1.00 77.38 84 ARG A O 1
ATOM 653 N N . SER A 1 85 ? 8.457 -13.516 -8.140 1.00 73.94 85 SER A N 1
ATOM 654 C CA . SER A 1 85 ? 7.721 -13.103 -6.934 1.00 73.94 85 SER A CA 1
ATOM 655 C C . SER A 1 85 ? 7.909 -11.614 -6.617 1.00 73.94 85 SER A C 1
ATOM 657 O O . SER A 1 85 ? 6.962 -10.929 -6.237 1.00 73.94 85 SER A O 1
ATOM 659 N N . LYS A 1 86 ? 9.139 -11.113 -6.788 1.00 80.25 86 LYS A N 1
ATOM 660 C CA . LYS A 1 86 ? 9.521 -9.712 -6.554 1.00 80.25 86 LYS A CA 1
ATOM 661 C C . LYS A 1 86 ? 9.077 -8.791 -7.686 1.00 80.25 86 LYS A C 1
ATOM 663 O O . LYS A 1 86 ? 8.849 -7.607 -7.461 1.00 80.25 86 LYS A O 1
ATOM 668 N N . GLU A 1 87 ? 9.032 -9.318 -8.902 1.00 81.81 87 GLU A N 1
ATOM 669 C CA . GLU A 1 87 ? 8.560 -8.621 -10.089 1.00 81.81 87 GLU A CA 1
ATOM 670 C C . GLU A 1 87 ? 7.079 -8.286 -9.939 1.00 81.81 87 GLU A C 1
ATOM 672 O O . GLU A 1 87 ? 6.734 -7.109 -9.981 1.00 81.81 87 GLU A O 1
ATOM 677 N N . VAL A 1 88 ? 6.237 -9.279 -9.630 1.00 82.00 88 VAL A N 1
ATOM 678 C CA . VAL A 1 88 ? 4.791 -9.059 -9.482 1.00 82.00 88 VAL A CA 1
ATOM 679 C C . VAL A 1 88 ? 4.487 -8.011 -8.406 1.00 82.00 88 VAL A C 1
ATOM 681 O O . VAL A 1 88 ? 3.780 -7.050 -8.692 1.00 82.00 88 VAL A O 1
ATOM 684 N N . SER A 1 89 ? 5.096 -8.106 -7.214 1.00 79.06 89 SER A N 1
ATOM 685 C CA . SER A 1 89 ? 4.874 -7.119 -6.139 1.00 79.06 89 SER A CA 1
ATOM 686 C C . SER A 1 89 ? 5.411 -5.716 -6.459 1.00 79.06 89 SER A C 1
ATOM 688 O O . SER A 1 89 ? 4.951 -4.725 -5.897 1.00 79.06 89 SER A O 1
ATOM 690 N N . LYS A 1 90 ? 6.428 -5.593 -7.325 1.00 84.94 90 LYS A N 1
ATOM 691 C CA . LYS A 1 90 ? 6.979 -4.293 -7.752 1.00 84.94 90 LYS A CA 1
ATOM 692 C C . LYS A 1 90 ? 6.188 -3.657 -8.892 1.00 84.94 90 LYS A C 1
ATOM 694 O O . LYS A 1 90 ? 6.303 -2.431 -9.053 1.00 84.94 90 LYS A O 1
ATOM 699 N N . SER A 1 91 ? 5.492 -4.469 -9.681 1.00 85.19 91 SER A N 1
ATOM 700 C CA . SER A 1 91 ? 4.669 -4.023 -10.800 1.00 85.19 91 SER A CA 1
ATOM 701 C C . SER A 1 91 ? 3.289 -3.578 -10.325 1.00 85.19 91 SER A C 1
ATOM 703 O O . SER A 1 91 ? 2.929 -2.438 -10.585 1.00 85.19 91 SER A O 1
ATOM 705 N N . SER A 1 92 ? 2.618 -4.366 -9.477 1.00 87.62 92 SER A N 1
ATOM 706 C CA . SER A 1 92 ? 1.222 -4.138 -9.049 1.00 87.62 92 SER A CA 1
ATOM 707 C C . SER A 1 92 ? 0.951 -2.861 -8.235 1.00 87.62 92 SER A C 1
ATOM 709 O O . SER A 1 92 ? -0.171 -2.583 -7.827 1.00 87.62 92 SER A O 1
ATOM 711 N N . VAL A 1 93 ? 1.991 -2.094 -7.905 1.00 89.38 93 VAL A N 1
ATOM 712 C CA . VAL A 1 93 ? 1.898 -0.911 -7.035 1.00 89.38 93 VAL A CA 1
ATOM 713 C C . VAL A 1 93 ? 1.242 0.295 -7.721 1.00 89.38 93 VAL A C 1
ATOM 715 O O . VAL A 1 93 ? 0.998 1.300 -7.062 1.00 89.38 93 VAL A O 1
ATOM 718 N N . VAL A 1 94 ? 1.040 0.250 -9.039 1.00 92.75 94 VAL A N 1
ATOM 719 C CA . VAL A 1 94 ? 0.487 1.374 -9.816 1.00 92.75 94 VAL A CA 1
ATOM 720 C C . VAL A 1 94 ? -0.945 1.129 -10.291 1.00 92.75 94 VAL A C 1
ATOM 722 O O . VAL A 1 94 ? -1.602 2.077 -10.714 1.00 92.75 94 VAL A O 1
ATOM 725 N N . ASP A 1 95 ? -1.432 -0.108 -10.198 1.00 91.69 95 ASP A N 1
ATOM 726 C CA . ASP A 1 95 ? -2.682 -0.559 -10.816 1.00 91.69 95 ASP A CA 1
ATOM 727 C C . ASP A 1 95 ? -3.892 0.235 -10.300 1.00 91.69 95 ASP A C 1
ATOM 729 O O . ASP A 1 95 ? -4.714 0.718 -11.076 1.00 91.69 95 ASP A O 1
ATOM 733 N N . ASP A 1 96 ? -3.989 0.449 -8.985 1.00 91.81 96 ASP A N 1
ATOM 734 C CA . ASP A 1 96 ? -5.065 1.233 -8.366 1.00 91.81 96 ASP A CA 1
ATOM 735 C C . ASP A 1 96 ? -5.029 2.710 -8.784 1.00 91.81 96 ASP A C 1
ATOM 737 O O . ASP A 1 96 ? -6.076 3.332 -8.962 1.00 91.81 96 ASP A O 1
ATOM 741 N N . MET A 1 97 ? -3.835 3.275 -8.988 1.00 93.94 97 MET A N 1
ATOM 742 C CA . MET A 1 97 ? -3.670 4.665 -9.422 1.00 93.94 97 MET A CA 1
ATOM 743 C C . MET A 1 97 ? -4.115 4.844 -10.871 1.00 93.94 97 MET A C 1
ATOM 745 O O . MET A 1 97 ? -4.811 5.812 -11.174 1.00 93.94 97 MET A O 1
ATOM 749 N N . VAL A 1 98 ? -3.759 3.903 -11.749 1.00 93.56 98 VAL A N 1
ATOM 750 C CA . VAL A 1 98 ? -4.191 3.877 -13.155 1.00 93.56 98 VAL A CA 1
ATOM 751 C C . VAL A 1 98 ? -5.714 3.767 -13.233 1.00 93.56 98 VAL A C 1
ATOM 753 O O . VAL A 1 98 ? -6.363 4.616 -13.844 1.00 93.56 98 VAL A O 1
ATOM 756 N N . HIS A 1 99 ? -6.302 2.808 -12.512 1.00 92.06 99 HIS A N 1
ATOM 757 C CA . HIS A 1 99 ? -7.754 2.618 -12.473 1.00 92.06 99 HIS A CA 1
ATOM 758 C C . HIS A 1 99 ? -8.519 3.789 -11.837 1.00 92.06 99 HIS A C 1
ATOM 760 O O . HIS A 1 99 ? -9.712 3.953 -12.092 1.00 92.06 99 HIS A O 1
ATOM 766 N N . SER A 1 100 ? -7.859 4.627 -11.031 1.00 92.62 100 SER A N 1
ATOM 767 C CA . SER A 1 100 ? -8.508 5.768 -10.376 1.00 92.62 100 SER A CA 1
ATOM 768 C C . SER A 1 100 ? -8.872 6.918 -11.322 1.00 92.62 100 SER A C 1
ATOM 770 O O . SER A 1 100 ? -9.665 7.779 -10.940 1.00 92.62 100 SER A O 1
ATOM 772 N N . ASN A 1 101 ? -8.316 6.952 -12.540 1.00 94.06 101 ASN A N 1
ATOM 773 C CA . ASN A 1 101 ? -8.518 8.054 -13.478 1.00 94.06 101 ASN A CA 1
ATOM 774 C C . ASN A 1 101 ? -8.970 7.567 -14.872 1.00 94.06 101 ASN A C 1
ATOM 776 O O . ASN A 1 101 ? -8.149 7.472 -15.790 1.00 94.06 101 ASN A O 1
ATOM 780 N N . PRO A 1 102 ? -10.283 7.325 -15.067 1.00 93.50 102 PRO A N 1
ATOM 781 C CA . PRO A 1 102 ? -10.835 6.853 -16.340 1.00 93.50 102 PRO A CA 1
ATOM 782 C C . PRO A 1 102 ? -10.807 7.907 -17.460 1.00 93.50 102 PRO A C 1
ATOM 784 O O . PRO A 1 102 ? -11.117 7.598 -18.606 1.00 93.50 102 PRO A O 1
ATOM 787 N N . VAL A 1 103 ? -10.467 9.166 -17.149 1.00 95.50 103 VAL A N 1
ATOM 788 C CA . VAL A 1 103 ? -10.264 10.212 -18.166 1.00 95.50 103 VAL A CA 1
ATOM 789 C C . VAL A 1 103 ? -8.919 10.021 -18.863 1.00 95.50 103 VAL A C 1
ATOM 791 O O . VAL A 1 103 ? -8.805 10.260 -20.062 1.00 95.50 103 VAL A O 1
ATOM 794 N N . LEU A 1 104 ? -7.895 9.597 -18.116 1.00 94.69 104 LEU A N 1
ATOM 795 C CA . LEU A 1 104 ? -6.561 9.357 -18.662 1.00 94.69 104 LEU A CA 1
ATOM 796 C C . LEU A 1 104 ? -6.423 7.952 -19.251 1.00 94.69 104 LEU A C 1
ATOM 798 O O . LEU A 1 104 ? -5.764 7.812 -20.280 1.00 94.69 104 LEU A O 1
ATOM 802 N N . TYR A 1 105 ? -7.028 6.938 -18.633 1.00 95.94 105 TYR A N 1
ATOM 803 C CA . TYR A 1 105 ? -6.901 5.540 -19.048 1.00 95.94 105 TYR A CA 1
ATOM 804 C C . TYR A 1 105 ? -8.259 4.948 -19.405 1.00 95.94 105 TYR A C 1
ATOM 806 O O . TYR A 1 105 ? -9.208 5.014 -18.625 1.00 95.94 105 TYR A O 1
ATOM 814 N N . SER A 1 106 ? -8.342 4.342 -20.585 1.00 94.62 106 SER A N 1
ATOM 815 C CA . SER A 1 106 ? -9.521 3.571 -20.980 1.00 94.62 106 SER A CA 1
ATOM 816 C C . SER A 1 106 ? -9.622 2.272 -20.163 1.00 94.62 106 SER A C 1
ATOM 818 O O . SER A 1 106 ? -8.618 1.810 -19.618 1.00 94.62 106 SER A O 1
ATOM 820 N N . PRO A 1 107 ? -10.801 1.628 -20.081 1.00 91.25 107 PRO A N 1
ATOM 821 C CA . PRO A 1 107 ? -10.928 0.335 -19.412 1.00 91.25 107 PRO A CA 1
ATOM 822 C C . PRO A 1 107 ? -9.948 -0.703 -19.984 1.00 91.25 107 PRO A C 1
ATOM 824 O O . PRO A 1 107 ? -9.991 -1.000 -21.177 1.00 91.25 107 PRO A O 1
ATOM 827 N N . GLY A 1 108 ? -9.076 -1.247 -19.129 1.00 88.12 108 GLY A N 1
ATOM 828 C CA . GLY A 1 108 ? -8.039 -2.217 -19.506 1.00 88.12 108 GLY A CA 1
ATOM 829 C C . GLY A 1 108 ? -6.775 -1.615 -20.131 1.00 88.12 108 GLY A C 1
ATOM 830 O O . GLY A 1 108 ? -5.915 -2.364 -20.585 1.00 88.12 108 GLY A O 1
ATOM 831 N N . GLU A 1 109 ? -6.655 -0.286 -20.185 1.00 91.88 109 GLU A N 1
ATOM 832 C CA . GLU A 1 109 ? -5.437 0.390 -20.625 1.00 91.88 109 GLU A CA 1
ATOM 833 C C . GLU A 1 109 ? -4.439 0.514 -19.467 1.00 91.88 109 GLU A C 1
ATOM 835 O O . GLU A 1 109 ? -4.749 1.091 -18.426 1.00 91.88 109 GLU A O 1
ATOM 840 N N . GLU A 1 110 ? -3.218 0.026 -19.678 1.00 91.50 110 GLU A N 1
ATOM 841 C CA . GLU A 1 110 ? -2.134 0.052 -18.697 1.00 91.50 110 GLU A CA 1
ATOM 842 C C . GLU A 1 110 ? -0.861 0.655 -19.317 1.00 91.50 110 GLU A C 1
ATOM 844 O O . GLU A 1 110 ? -0.638 0.517 -20.524 1.00 91.50 110 GLU A O 1
ATOM 849 N N . PRO A 1 111 ? -0.011 1.339 -18.529 1.00 92.56 111 PRO A N 1
ATOM 850 C CA . PRO A 1 111 ? 1.294 1.785 -19.002 1.00 92.56 111 PRO A CA 1
ATOM 851 C C . PRO A 1 111 ? 2.230 0.604 -19.273 1.00 92.56 111 PRO A C 1
ATOM 853 O O . PRO A 1 111 ? 2.197 -0.407 -18.571 1.00 92.56 111 PRO A O 1
ATOM 856 N N . ASP A 1 112 ? 3.176 0.785 -20.194 1.00 92.31 112 ASP A N 1
ATOM 857 C CA . ASP A 1 112 ? 4.266 -0.171 -20.392 1.00 92.31 112 ASP A CA 1
ATOM 858 C C . ASP A 1 112 ? 5.123 -0.255 -19.118 1.00 92.31 112 ASP A C 1
ATOM 860 O O . ASP A 1 112 ? 5.933 0.637 -18.845 1.00 92.31 112 ASP A O 1
ATOM 864 N N . HIS A 1 113 ? 4.969 -1.322 -18.326 1.00 90.06 113 HIS A N 1
ATOM 865 C CA . HIS A 1 113 ? 5.671 -1.484 -17.051 1.00 90.06 113 HIS A CA 1
ATOM 866 C C . HIS A 1 113 ? 6.702 -2.607 -17.095 1.00 90.06 113 HIS A C 1
ATOM 868 O O . HIS A 1 113 ? 6.371 -3.785 -17.183 1.00 90.06 113 HIS A O 1
ATOM 874 N N . CYS A 1 114 ? 7.983 -2.253 -16.978 1.00 87.75 114 CYS A N 1
ATOM 875 C CA . CYS A 1 114 ? 9.075 -3.220 -16.946 1.00 87.75 114 CYS A CA 1
ATOM 876 C C . CYS A 1 114 ? 9.876 -3.115 -15.643 1.00 87.75 114 CYS A C 1
ATOM 878 O O . CYS A 1 114 ? 10.365 -2.042 -15.277 1.00 87.75 114 CYS A O 1
ATOM 880 N N . VAL A 1 115 ? 10.060 -4.245 -14.955 1.00 80.50 115 VAL A N 1
ATOM 881 C CA . VAL A 1 115 ? 10.931 -4.370 -13.781 1.00 80.50 115 VAL A CA 1
ATOM 882 C C . VAL A 1 115 ? 12.094 -5.293 -14.135 1.00 80.50 115 VAL A C 1
ATOM 884 O O . VAL A 1 115 ? 11.902 -6.441 -14.512 1.00 80.50 115 VAL A O 1
ATOM 887 N N . ARG A 1 116 ? 13.328 -4.800 -14.011 1.00 75.88 116 ARG A N 1
ATOM 888 C CA . ARG A 1 116 ? 14.550 -5.547 -14.341 1.00 75.88 116 ARG A CA 1
ATOM 889 C C . ARG A 1 116 ? 15.495 -5.578 -13.143 1.00 75.88 116 ARG A C 1
ATOM 891 O O . ARG A 1 116 ? 15.722 -4.561 -12.485 1.00 75.88 116 ARG A O 1
ATOM 898 N N . GLY A 1 117 ? 16.057 -6.750 -12.865 1.00 61.09 117 GLY A N 1
ATOM 899 C CA . GLY A 1 117 ? 17.195 -6.906 -11.963 1.00 61.09 117 GLY A CA 1
ATOM 900 C C . GLY A 1 117 ? 18.498 -6.883 -12.755 1.00 61.09 117 GLY A C 1
ATOM 901 O O . GLY A 1 117 ? 18.580 -7.487 -13.820 1.00 61.09 117 GLY A O 1
ATOM 902 N N . ALA A 1 118 ? 19.515 -6.201 -12.247 1.00 49.66 118 ALA A N 1
ATOM 903 C CA . ALA A 1 118 ? 20.866 -6.245 -12.785 1.00 49.66 118 ALA A CA 1
ATOM 904 C C . ALA A 1 118 ? 21.866 -6.402 -11.631 1.00 49.66 118 ALA A C 1
ATOM 906 O O . ALA A 1 118 ? 21.635 -5.944 -10.521 1.00 49.66 118 ALA A O 1
ATOM 907 N N . GLN A 1 119 ? 22.970 -7.109 -11.839 1.00 43.28 119 GLN A N 1
ATOM 908 C CA . GLN A 1 119 ? 23.937 -7.364 -10.769 1.00 43.28 119 GLN A CA 1
ATOM 909 C C . GLN A 1 119 ? 24.896 -6.172 -10.652 1.00 43.28 119 GLN A C 1
ATOM 911 O O . GLN A 1 119 ? 25.760 -5.994 -11.502 1.00 43.28 119 GLN A O 1
ATOM 916 N N . ALA A 1 120 ? 24.737 -5.331 -9.626 1.00 44.28 120 ALA A N 1
ATOM 917 C CA . ALA A 1 120 ? 25.782 -4.400 -9.186 1.00 44.28 120 ALA A CA 1
ATOM 918 C C . ALA A 1 120 ? 25.661 -4.115 -7.678 1.00 44.28 120 ALA A C 1
ATOM 920 O O . ALA A 1 120 ? 24.587 -4.234 -7.088 1.00 44.28 120 ALA A O 1
ATOM 921 N N . TRP A 1 121 ? 26.790 -3.800 -7.043 1.00 35.69 121 TRP A N 1
ATOM 922 C CA . TRP A 1 121 ? 26.943 -3.736 -5.589 1.00 35.69 121 TRP A CA 1
ATOM 923 C C . TRP A 1 121 ? 26.348 -2.444 -5.007 1.00 35.69 121 TRP A C 1
ATOM 925 O O . TRP A 1 121 ? 26.918 -1.371 -5.172 1.00 35.69 121 TRP A O 1
ATOM 935 N N . GLN A 1 122 ? 25.224 -2.541 -4.292 1.00 45.03 122 GLN A N 1
ATOM 936 C CA . GLN A 1 122 ? 24.709 -1.481 -3.417 1.00 45.03 122 GLN A CA 1
ATOM 937 C C . GLN A 1 122 ? 24.204 -2.107 -2.111 1.00 45.03 122 GLN A C 1
ATOM 939 O O . GLN A 1 122 ? 23.330 -2.970 -2.106 1.00 45.03 122 GLN A O 1
ATOM 944 N N . GLY A 1 123 ? 24.841 -1.730 -0.998 1.00 49.31 123 GLY A N 1
ATOM 945 C CA . GLY A 1 123 ? 24.693 -2.369 0.316 1.00 49.31 123 GLY A CA 1
ATOM 946 C C . GLY A 1 123 ? 23.715 -1.688 1.281 1.00 49.31 123 GLY A C 1
ATOM 947 O O . GLY A 1 123 ? 23.687 -2.055 2.451 1.00 49.31 123 GLY A O 1
ATOM 948 N N . ALA A 1 124 ? 22.936 -0.696 0.836 1.00 62.50 124 ALA A N 1
ATOM 949 C CA . ALA A 1 124 ? 22.127 0.145 1.727 1.00 62.50 124 ALA A CA 1
ATOM 950 C C . ALA A 1 124 ? 20.658 -0.296 1.898 1.00 62.50 124 ALA A C 1
ATOM 952 O O . ALA A 1 124 ? 19.948 0.283 2.716 1.00 62.50 124 ALA A O 1
ATOM 953 N N . ASP A 1 125 ? 20.189 -1.335 1.201 1.00 72.81 125 ASP A N 1
ATOM 954 C CA . ASP A 1 125 ? 18.786 -1.781 1.287 1.00 72.81 125 ASP A CA 1
ATOM 955 C C . ASP A 1 125 ? 18.376 -2.220 2.699 1.00 72.81 125 ASP A C 1
ATOM 957 O O . ASP A 1 125 ? 17.259 -1.947 3.142 1.00 72.81 125 ASP A O 1
ATOM 961 N N . SER A 1 126 ? 19.302 -2.830 3.444 1.00 78.19 126 SER A N 1
ATOM 962 C CA . SER A 1 126 ? 19.070 -3.227 4.835 1.00 78.19 126 SER A CA 1
ATOM 963 C C . SER A 1 126 ? 18.836 -2.026 5.757 1.00 78.19 126 SER A C 1
ATOM 965 O O . SER A 1 126 ? 18.046 -2.130 6.692 1.00 78.19 126 SER A O 1
ATOM 967 N N . LEU A 1 127 ? 19.474 -0.879 5.480 1.00 83.25 127 LEU A N 1
ATOM 968 C CA . LEU A 1 127 ? 19.287 0.351 6.263 1.00 83.25 127 LEU A CA 1
ATOM 969 C C . LEU A 1 127 ? 17.891 0.945 6.063 1.00 83.25 127 LEU A C 1
ATOM 971 O O . LEU A 1 127 ? 17.361 1.569 6.976 1.00 83.25 127 LEU A O 1
ATOM 975 N N . LEU A 1 128 ? 17.281 0.726 4.896 1.00 84.75 128 LEU A N 1
ATOM 976 C CA . LEU A 1 128 ? 15.901 1.132 4.633 1.00 84.75 128 LEU A CA 1
ATOM 977 C C . LEU A 1 128 ? 14.881 0.113 5.160 1.00 84.75 128 LEU A C 1
ATOM 979 O O . LEU A 1 128 ? 13.770 0.498 5.511 1.00 84.75 128 LEU A O 1
ATOM 983 N N . ALA A 1 129 ? 15.233 -1.175 5.217 1.00 85.88 129 ALA A N 1
ATOM 984 C CA . ALA A 1 129 ? 14.339 -2.233 5.689 1.00 85.88 129 ALA A CA 1
ATOM 985 C C . ALA A 1 129 ? 14.228 -2.300 7.222 1.00 85.88 129 ALA A C 1
ATOM 987 O O . ALA A 1 129 ? 13.142 -2.539 7.745 1.00 85.88 129 ALA A O 1
ATOM 988 N N . ALA A 1 130 ? 15.322 -2.066 7.951 1.00 90.88 130 ALA A N 1
ATOM 989 C CA . ALA A 1 130 ? 15.336 -2.123 9.414 1.00 90.88 130 ALA A CA 1
ATOM 990 C C . ALA A 1 130 ? 14.292 -1.210 10.100 1.00 90.88 130 ALA A C 1
ATOM 992 O O . ALA A 1 130 ? 13.534 -1.722 10.925 1.00 90.88 130 ALA A O 1
ATOM 993 N N . PRO A 1 131 ? 14.171 0.095 9.771 1.00 92.25 131 PRO A N 1
ATOM 994 C CA . PRO A 1 131 ? 13.145 0.942 10.381 1.00 92.25 131 PRO A CA 1
ATOM 995 C C . PRO A 1 131 ? 11.722 0.501 10.013 1.00 92.25 131 PRO A C 1
ATOM 997 O O . PRO A 1 131 ? 10.836 0.572 10.852 1.00 92.25 131 PRO A O 1
ATOM 1000 N N . ILE A 1 132 ? 11.509 -0.055 8.814 1.00 92.44 132 ILE A N 1
ATOM 1001 C CA . ILE A 1 132 ? 10.200 -0.589 8.401 1.00 92.44 132 ILE A CA 1
ATOM 1002 C C . ILE A 1 132 ? 9.772 -1.762 9.288 1.00 92.44 132 ILE A C 1
ATOM 1004 O O . ILE A 1 132 ? 8.597 -1.882 9.623 1.00 92.44 132 ILE A O 1
ATOM 1008 N N . MET A 1 133 ? 10.710 -2.621 9.696 1.00 93.19 133 MET A N 1
ATOM 1009 C CA . MET A 1 133 ? 10.413 -3.713 10.629 1.00 93.19 133 MET A CA 1
ATOM 1010 C C . MET A 1 133 ? 10.014 -3.193 12.014 1.00 93.19 133 MET A C 1
ATOM 1012 O O . MET A 1 133 ? 9.137 -3.775 12.653 1.00 93.19 133 MET A O 1
ATOM 1016 N N . LEU A 1 134 ? 10.641 -2.106 12.472 1.00 94.19 134 LEU A N 1
ATOM 1017 C CA . LEU A 1 134 ? 10.279 -1.458 13.732 1.00 94.19 134 LEU A CA 1
ATOM 1018 C C . LEU A 1 134 ? 8.886 -0.831 13.640 1.00 94.19 134 LEU A C 1
ATOM 1020 O O . LEU A 1 134 ? 8.048 -1.103 14.496 1.00 94.19 134 LEU A O 1
ATOM 1024 N N . ASP A 1 135 ? 8.613 -0.078 12.575 1.00 94.25 135 ASP A N 1
ATOM 1025 C CA . ASP A 1 135 ? 7.299 0.521 12.328 1.00 94.25 135 ASP A CA 1
ATOM 1026 C C . ASP A 1 135 ? 6.208 -0.550 12.230 1.00 94.25 135 ASP A C 1
ATOM 1028 O O . ASP A 1 135 ? 5.118 -0.371 12.767 1.00 94.25 135 ASP A O 1
ATOM 1032 N N . LEU A 1 136 ? 6.503 -1.695 11.604 1.00 94.69 136 LEU A N 1
ATOM 1033 C CA . LEU A 1 136 ? 5.579 -2.826 11.520 1.00 94.69 136 LEU A CA 1
ATOM 1034 C C . LEU A 1 136 ? 5.200 -3.338 12.910 1.00 94.69 136 LEU A C 1
ATOM 1036 O O . LEU A 1 136 ? 4.015 -3.509 13.196 1.00 94.69 136 LEU A O 1
ATOM 1040 N N . ALA A 1 137 ? 6.193 -3.578 13.769 1.00 94.50 137 ALA A N 1
ATOM 1041 C CA . ALA A 1 137 ? 5.956 -4.056 15.126 1.00 94.50 137 ALA A CA 1
ATOM 1042 C C . ALA A 1 137 ? 5.160 -3.028 15.943 1.00 94.50 137 ALA A C 1
ATOM 1044 O O . ALA A 1 137 ? 4.168 -3.387 16.572 1.00 94.50 137 ALA A O 1
ATOM 1045 N N . LEU A 1 138 ? 5.551 -1.752 15.880 1.00 94.38 138 LEU A N 1
ATOM 1046 C CA . LEU A 1 138 ? 4.909 -0.666 16.620 1.00 94.38 138 LEU A CA 1
ATOM 1047 C C . LEU A 1 138 ? 3.464 -0.427 16.172 1.00 94.38 138 LEU A C 1
ATOM 1049 O O . LEU A 1 138 ? 2.576 -0.333 17.014 1.00 94.38 138 LEU A O 1
ATOM 1053 N N . LEU A 1 139 ? 3.205 -0.358 14.864 1.00 93.31 139 LEU A N 1
ATOM 1054 C CA . LEU A 1 139 ? 1.854 -0.149 14.339 1.00 93.31 139 LEU A CA 1
ATOM 1055 C C . LEU A 1 139 ? 0.948 -1.350 14.608 1.00 93.31 139 LEU A C 1
ATOM 1057 O O . LEU A 1 139 ? -0.220 -1.158 14.940 1.00 93.31 139 LEU A O 1
ATOM 1061 N N . THR A 1 140 ? 1.469 -2.575 14.502 1.00 94.06 140 THR A N 1
ATOM 1062 C CA . THR A 1 140 ? 0.690 -3.783 14.819 1.00 94.06 140 THR A CA 1
ATOM 1063 C C . THR A 1 140 ? 0.300 -3.800 16.294 1.00 94.06 140 THR A C 1
ATOM 1065 O O . THR A 1 140 ? -0.859 -4.046 16.618 1.00 94.06 140 THR A O 1
ATOM 1068 N N . GLU A 1 141 ? 1.244 -3.492 17.181 1.00 94.06 141 GLU A N 1
ATOM 1069 C CA . GLU A 1 141 ? 1.016 -3.436 18.626 1.00 94.06 141 GLU A CA 1
ATOM 1070 C C . GLU A 1 141 ? 0.033 -2.317 18.998 1.00 94.06 141 GLU A C 1
ATOM 1072 O O . GLU A 1 141 ? -0.916 -2.545 19.747 1.00 94.06 141 GLU A O 1
ATOM 1077 N N . LEU A 1 142 ? 0.166 -1.140 18.383 1.00 91.38 142 LEU A N 1
ATOM 1078 C CA . LEU A 1 142 ? -0.797 -0.055 18.536 1.00 91.38 142 LEU A CA 1
ATOM 1079 C C . LEU A 1 142 ? -2.209 -0.494 18.121 1.00 91.38 142 LEU A C 1
ATOM 1081 O O . LEU A 1 142 ? -3.161 -0.272 18.867 1.00 91.38 142 LEU A O 1
ATOM 1085 N N . CYS A 1 143 ? -2.353 -1.146 16.964 1.00 91.69 143 CYS A N 1
ATOM 1086 C CA . CYS A 1 143 ? -3.646 -1.641 16.487 1.00 91.69 143 CYS A CA 1
ATOM 1087 C C . CYS A 1 143 ? -4.272 -2.669 17.445 1.00 91.69 143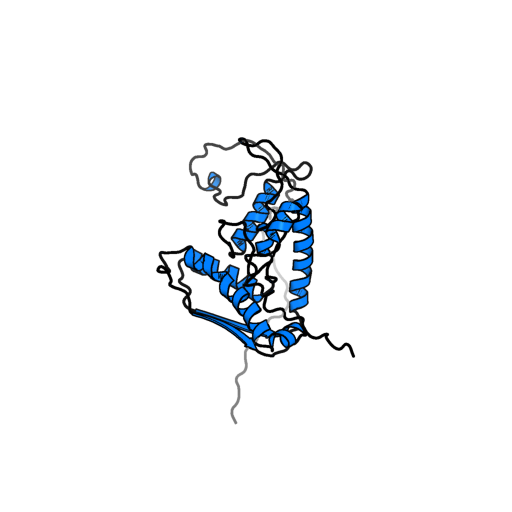 CYS A C 1
ATOM 1089 O O . CYS A 1 143 ? -5.494 -2.780 17.483 1.00 91.69 143 CYS A O 1
ATOM 1091 N N . GLN A 1 144 ? -3.475 -3.393 18.243 1.00 90.81 144 GLN A N 1
ATOM 1092 C CA . GLN A 1 144 ? -3.987 -4.319 19.267 1.00 90.81 144 GLN A CA 1
ATOM 1093 C C . GLN A 1 144 ? -4.599 -3.601 20.468 1.00 90.81 144 GLN A C 1
ATOM 1095 O O . GLN A 1 144 ? -5.452 -4.170 21.143 1.00 90.81 144 GLN A O 1
ATOM 1100 N N . ARG A 1 145 ? -4.183 -2.360 20.735 1.00 90.50 145 ARG A N 1
ATOM 1101 C CA . ARG A 1 145 ? -4.704 -1.548 21.845 1.00 90.50 145 ARG A CA 1
ATOM 1102 C C . ARG A 1 145 ? -5.894 -0.681 21.458 1.00 90.50 145 ARG A C 1
ATOM 1104 O O . ARG A 1 145 ? -6.577 -0.163 22.336 1.00 90.50 145 ARG A O 1
ATOM 1111 N N . VAL A 1 146 ? -6.110 -0.472 20.164 1.00 88.44 146 VAL A N 1
ATOM 1112 C CA . VAL A 1 146 ? -7.192 0.373 19.665 1.00 88.44 146 VAL A CA 1
ATOM 1113 C C . VAL A 1 146 ? -8.470 -0.450 19.545 1.00 88.44 146 VAL A C 1
ATOM 1115 O O . VAL A 1 146 ? -8.494 -1.548 18.989 1.00 88.44 146 VAL A O 1
ATOM 1118 N N . SER A 1 147 ? -9.558 0.110 20.052 1.00 89.12 147 SER A N 1
ATOM 1119 C CA . SER A 1 147 ? -10.913 -0.382 19.832 1.00 89.12 147 SER A CA 1
ATOM 1120 C C . SER A 1 147 ? -11.818 0.804 19.547 1.00 89.12 147 SER A C 1
ATOM 1122 O O . SER A 1 147 ? -11.578 1.908 20.038 1.00 89.12 147 SER A O 1
ATOM 1124 N N . PHE A 1 148 ? -12.836 0.589 18.731 1.00 89.06 148 PHE A N 1
ATOM 1125 C CA . PHE A 1 148 ? -13.786 1.617 18.328 1.00 89.06 148 PHE A CA 1
ATOM 1126 C C . PHE A 1 148 ? -15.192 1.027 18.284 1.00 89.06 148 PHE A C 1
ATOM 1128 O O . PHE A 1 148 ? -15.363 -0.184 18.240 1.00 89.06 148 PHE A O 1
ATOM 1135 N N . CYS A 1 149 ? -16.199 1.887 18.319 1.00 88.75 149 CYS A N 1
ATOM 1136 C CA . CYS A 1 149 ? -17.606 1.527 18.185 1.00 88.75 149 CYS A CA 1
ATOM 1137 C C . CYS A 1 149 ? -18.284 2.551 17.269 1.00 88.75 149 CYS A C 1
ATOM 1139 O O . CYS A 1 149 ? -17.679 3.562 16.898 1.00 88.75 149 CYS A O 1
ATOM 1141 N N . THR A 1 150 ? -19.516 2.273 16.865 1.00 87.62 150 THR A N 1
ATOM 1142 C CA . THR A 1 150 ? -20.334 3.197 16.073 1.00 87.62 150 THR A CA 1
ATOM 1143 C C . THR A 1 150 ? -21.599 3.546 16.846 1.00 87.62 150 THR A C 1
ATOM 1145 O O . THR A 1 150 ? -21.973 2.833 17.770 1.00 87.62 150 THR A O 1
ATOM 1148 N N . ASP A 1 151 ? -22.304 4.605 16.449 1.00 88.25 151 ASP A N 1
ATOM 1149 C CA . ASP A 1 151 ? -23.584 4.951 17.090 1.00 88.25 151 ASP A CA 1
ATOM 1150 C C . ASP A 1 151 ? -24.645 3.844 16.921 1.00 88.25 151 ASP A C 1
ATOM 1152 O O . ASP A 1 151 ? -25.574 3.738 17.718 1.00 88.25 151 ASP A O 1
ATOM 1156 N N . ILE A 1 152 ? -24.506 3.021 15.875 1.00 92.00 152 ILE A N 1
ATOM 1157 C CA . ILE A 1 152 ? -25.406 1.904 15.557 1.00 92.00 152 ILE A CA 1
ATOM 1158 C C . ILE A 1 152 ? -25.024 0.647 16.351 1.00 92.00 152 ILE A C 1
ATOM 1160 O O . ILE A 1 152 ? -25.902 -0.091 16.791 1.00 92.00 152 ILE A O 1
ATOM 1164 N N . ASP A 1 153 ? -23.724 0.415 16.528 1.00 89.56 153 ASP A N 1
ATOM 1165 C CA . ASP A 1 153 ? -23.163 -0.712 17.271 1.00 89.56 153 ASP A CA 1
ATOM 1166 C C . ASP A 1 153 ? -22.184 -0.192 18.338 1.00 89.56 153 ASP A C 1
ATOM 1168 O O . ASP A 1 153 ? -21.014 0.074 18.021 1.00 89.56 153 ASP A O 1
ATOM 1172 N N . PRO A 1 154 ? -22.664 0.018 19.580 1.00 89.94 154 PRO A N 1
ATOM 1173 C CA . PRO A 1 154 ? -21.874 0.590 20.662 1.00 89.94 154 PRO A CA 1
ATOM 1174 C C . PRO A 1 154 ? -20.890 -0.413 21.282 1.00 89.94 154 PRO A C 1
ATOM 1176 O O . PRO A 1 154 ? -20.117 -0.028 22.164 1.00 89.94 154 PRO A O 1
ATOM 1179 N N . GLU A 1 155 ? -20.900 -1.686 20.869 1.00 92.69 155 GLU A N 1
ATOM 1180 C CA . GLU A 1 155 ? -19.938 -2.657 21.378 1.00 92.69 155 GLU A CA 1
ATOM 1181 C C . GLU A 1 155 ? -18.522 -2.336 20.860 1.00 92.69 155 GLU A C 1
ATOM 1183 O O . GLU A 1 155 ? -18.318 -2.145 19.657 1.00 92.69 155 GLU A O 1
ATOM 1188 N N . PRO A 1 156 ? -17.506 -2.253 21.742 1.00 89.88 156 PRO A N 1
ATOM 1189 C CA . PRO A 1 156 ? -16.136 -2.025 21.307 1.00 89.88 156 PRO A CA 1
ATOM 1190 C C . PRO A 1 156 ? -15.637 -3.177 20.431 1.00 89.88 156 PRO A C 1
ATOM 1192 O O . PRO A 1 156 ? -15.545 -4.323 20.875 1.00 89.88 156 PRO A O 1
ATOM 1195 N N . GLN A 1 157 ? -15.238 -2.852 19.206 1.00 91.00 157 GLN A N 1
ATOM 1196 C CA . GLN A 1 157 ? -14.630 -3.780 18.260 1.00 91.00 157 GLN A CA 1
ATOM 1197 C C . GLN A 1 157 ? -13.173 -3.413 17.973 1.00 91.00 157 GLN A C 1
ATOM 1199 O O . GLN A 1 157 ? -12.778 -2.244 17.982 1.00 91.00 157 GLN A O 1
ATOM 1204 N N . SER A 1 158 ? -12.361 -4.438 17.719 1.00 91.38 158 SER A N 1
ATOM 1205 C CA . SER A 1 158 ? -10.994 -4.288 17.223 1.00 91.38 158 SER A CA 1
ATOM 1206 C C . SER A 1 158 ? -10.982 -4.096 15.706 1.00 91.38 158 SER A C 1
ATOM 1208 O O . SER A 1 158 ? -11.982 -4.308 15.022 1.00 91.38 158 SER A O 1
ATOM 1210 N N . PHE A 1 159 ? -9.811 -3.784 15.152 1.00 91.81 159 PHE A N 1
ATOM 1211 C CA . PHE A 1 159 ? -9.612 -3.847 13.707 1.00 91.81 159 PHE A CA 1
ATOM 1212 C C . PHE A 1 159 ? -9.892 -5.244 13.132 1.00 91.81 159 PHE A C 1
ATOM 1214 O O . PHE A 1 159 ? -9.816 -6.264 13.823 1.00 91.81 159 PHE A O 1
ATOM 1221 N N . HIS A 1 160 ? -10.169 -5.271 11.828 1.00 91.19 160 HIS A N 1
ATOM 1222 C CA . HIS A 1 160 ? -10.260 -6.496 11.045 1.00 91.19 160 HIS A CA 1
ATOM 1223 C C . HIS A 1 160 ? -8.927 -7.283 11.114 1.00 91.19 160 HIS A C 1
ATOM 1225 O O . HIS A 1 160 ? -7.866 -6.658 11.062 1.00 91.19 160 HIS A O 1
ATOM 1231 N N . PRO A 1 161 ? -8.938 -8.633 11.182 1.00 89.62 161 PRO A N 1
ATOM 1232 C CA . PRO A 1 161 ? -7.724 -9.455 11.261 1.00 89.62 161 PRO A CA 1
ATOM 1233 C C . PRO A 1 161 ? -6.677 -9.147 10.181 1.00 89.62 161 PRO A C 1
ATOM 1235 O O . PRO A 1 161 ? -5.485 -9.089 10.466 1.00 89.62 161 PRO A O 1
ATOM 1238 N N . VAL A 1 162 ? -7.119 -8.897 8.947 1.00 89.69 162 VAL A N 1
ATOM 1239 C CA . VAL A 1 162 ? -6.273 -8.352 7.871 1.00 89.69 162 VAL A CA 1
ATOM 1240 C C . VAL A 1 162 ? -6.087 -6.844 8.072 1.00 89.69 162 VAL A C 1
ATOM 1242 O O . VAL A 1 162 ? -7.001 -6.067 7.785 1.00 89.69 162 VAL A O 1
ATOM 1245 N N . LEU A 1 163 ? -4.910 -6.433 8.554 1.00 90.56 163 LEU A N 1
ATOM 1246 C CA . LEU A 1 163 ? -4.588 -5.036 8.862 1.00 90.56 163 LEU A CA 1
ATOM 1247 C C . LEU A 1 163 ? -4.106 -4.267 7.624 1.00 90.56 163 LEU A C 1
ATOM 1249 O O . LEU A 1 163 ? -2.903 -4.104 7.398 1.00 90.56 163 LEU A O 1
ATOM 1253 N N . SER A 1 164 ? -5.043 -3.702 6.862 1.00 91.44 164 SER A N 1
ATOM 1254 C CA . SER A 1 164 ? -4.734 -2.863 5.690 1.00 91.44 164 SER A CA 1
ATOM 1255 C C . SER A 1 164 ? -3.931 -1.593 6.020 1.00 91.44 164 SER A C 1
ATOM 1257 O O . SER A 1 164 ? -3.223 -1.076 5.156 1.00 91.44 164 SER A O 1
ATOM 1259 N N . LEU A 1 165 ? -3.953 -1.123 7.275 1.00 92.06 165 LEU A N 1
ATOM 1260 C CA . LEU A 1 165 ? -3.134 0.004 7.756 1.00 92.06 165 LEU A CA 1
ATOM 1261 C C . LEU A 1 165 ? -1.636 -0.223 7.575 1.00 92.06 165 LEU A C 1
ATOM 1263 O O . LEU A 1 165 ? -0.882 0.717 7.317 1.00 92.06 165 LEU A O 1
ATOM 1267 N N . LEU A 1 166 ? -1.203 -1.480 7.651 1.00 93.31 166 LEU A N 1
ATOM 1268 C CA . LEU A 1 166 ? 0.191 -1.843 7.436 1.00 93.31 166 LEU A CA 1
ATOM 1269 C C . LEU A 1 166 ? 0.599 -1.721 5.960 1.00 93.31 166 LEU A C 1
ATOM 1271 O O . LEU A 1 166 ? 1.787 -1.787 5.651 1.00 93.31 166 LEU A O 1
ATOM 1275 N N . GLY A 1 167 ? -0.343 -1.473 5.044 1.00 92.31 167 GLY A N 1
ATOM 1276 C CA . GLY A 1 167 ? -0.078 -1.275 3.620 1.00 92.31 167 GLY A CA 1
ATOM 1277 C C . GLY A 1 167 ? 0.913 -0.152 3.314 1.00 92.31 167 GLY A C 1
ATOM 1278 O O . GLY A 1 167 ? 1.614 -0.218 2.305 1.00 92.31 167 GLY A O 1
ATOM 1279 N N . PHE A 1 168 ? 1.065 0.830 4.210 1.00 94.44 168 PHE A N 1
ATOM 1280 C CA . PHE A 1 168 ? 2.123 1.843 4.118 1.00 94.44 168 PHE A CA 1
ATOM 1281 C C . PHE A 1 168 ? 3.539 1.237 4.047 1.00 94.44 168 PHE A C 1
ATOM 1283 O O . PHE A 1 168 ? 4.430 1.793 3.396 1.00 94.44 168 PHE A O 1
ATOM 1290 N N . LEU A 1 169 ? 3.736 0.082 4.687 1.00 94.75 169 LEU A N 1
ATOM 1291 C CA . LEU A 1 169 ? 5.010 -0.621 4.829 1.00 94.75 169 LEU A CA 1
ATOM 1292 C C . LEU A 1 169 ? 5.227 -1.709 3.769 1.00 94.75 169 LEU A C 1
ATOM 1294 O O . LEU A 1 169 ? 6.349 -2.201 3.632 1.00 94.75 169 LEU A O 1
ATOM 1298 N N . PHE A 1 170 ? 4.194 -2.068 3.003 1.00 93.38 170 PHE A N 1
ATOM 1299 C CA . PHE A 1 170 ? 4.203 -3.187 2.059 1.00 93.38 170 PHE A CA 1
ATOM 1300 C C . PHE A 1 170 ? 3.982 -2.737 0.611 1.00 93.38 170 PHE A C 1
ATOM 1302 O O . PHE A 1 170 ? 3.422 -1.673 0.342 1.00 93.38 170 PHE A O 1
ATOM 1309 N N . LYS A 1 171 ? 4.497 -3.514 -0.345 1.00 88.94 171 LYS A N 1
ATOM 1310 C CA . LYS A 1 171 ? 4.360 -3.236 -1.782 1.00 88.94 171 LYS A CA 1
ATOM 1311 C C . LYS A 1 171 ? 3.086 -3.816 -2.367 1.00 88.94 171 LYS A C 1
ATOM 1313 O O . LYS A 1 171 ? 2.539 -3.216 -3.279 1.00 88.94 171 LYS A O 1
ATOM 1318 N N . ALA A 1 172 ? 2.661 -4.965 -1.851 1.00 86.06 172 ALA A N 1
ATOM 1319 C CA . ALA A 1 172 ? 1.425 -5.631 -2.224 1.00 86.06 172 ALA A CA 1
ATOM 1320 C C . ALA A 1 172 ? 0.547 -5.750 -0.968 1.00 86.06 172 ALA A C 1
ATOM 1322 O O . ALA A 1 172 ? 0.527 -6.817 -0.358 1.00 86.06 172 ALA A O 1
ATOM 1323 N N . PRO A 1 173 ? -0.087 -4.652 -0.511 1.00 88.56 173 PRO A N 1
ATOM 1324 C CA . PRO A 1 173 ? -0.863 -4.655 0.720 1.00 88.56 173 PRO A CA 1
ATOM 1325 C C . PRO A 1 173 ? -1.967 -5.711 0.697 1.00 88.56 173 PRO A C 1
ATOM 1327 O O . PRO A 1 173 ? -2.732 -5.790 -0.264 1.00 88.56 173 PRO A O 1
ATOM 1330 N N . LEU A 1 174 ? -2.112 -6.445 1.795 1.00 85.94 174 LEU A N 1
ATOM 1331 C CA . LEU A 1 174 ? -3.316 -7.221 2.059 1.00 85.94 174 LEU A CA 1
ATOM 1332 C C . LEU A 1 174 ? -4.462 -6.283 2.447 1.00 85.94 174 LEU A C 1
ATOM 1334 O O . LEU A 1 174 ? -4.279 -5.320 3.197 1.00 85.94 174 LEU A O 1
ATOM 1338 N N . ALA A 1 175 ? -5.656 -6.593 1.956 1.00 87.25 175 ALA A N 1
ATOM 1339 C CA . ALA A 1 175 ? -6.873 -5.859 2.254 1.00 87.25 175 ALA A CA 1
ATOM 1340 C C . ALA A 1 175 ? -7.994 -6.840 2.639 1.00 87.25 175 ALA A C 1
ATOM 1342 O O . ALA A 1 175 ? -8.011 -7.967 2.135 1.00 87.25 175 ALA A O 1
ATOM 1343 N N . PRO A 1 176 ? -8.922 -6.447 3.532 1.00 87.25 176 PRO A N 1
ATOM 1344 C CA . PRO A 1 176 ? -10.110 -7.238 3.833 1.00 87.25 176 PRO A CA 1
ATOM 1345 C C . PRO A 1 176 ? -10.868 -7.690 2.571 1.00 87.25 176 PRO A C 1
ATOM 1347 O O . PRO A 1 176 ? -10.916 -6.936 1.589 1.00 87.25 176 PRO A O 1
ATOM 1350 N N . PRO A 1 177 ? -11.511 -8.872 2.583 1.00 83.56 177 PRO A N 1
ATOM 1351 C CA . PRO A 1 177 ? -12.296 -9.350 1.448 1.00 83.56 177 PRO A CA 1
ATOM 1352 C C . PRO A 1 177 ? -13.333 -8.318 0.982 1.00 83.56 177 PRO A C 1
ATOM 1354 O O . PRO A 1 177 ? -14.096 -7.784 1.783 1.00 83.56 177 PRO A O 1
ATOM 1357 N N . GLY A 1 178 ? -13.352 -8.030 -0.322 1.00 85.31 178 GLY A N 1
ATOM 1358 C CA . GLY A 1 178 ? -14.270 -7.056 -0.927 1.00 85.31 178 GLY A CA 1
ATOM 1359 C C . GLY A 1 178 ? -13.853 -5.586 -0.793 1.00 85.31 178 GLY A C 1
ATOM 1360 O O . GLY A 1 178 ? -14.527 -4.724 -1.351 1.00 85.31 178 GLY A O 1
ATOM 1361 N N . SER A 1 179 ? -12.748 -5.283 -0.103 1.00 86.88 179 SER A N 1
ATOM 1362 C CA . SER A 1 179 ? -12.199 -3.924 -0.029 1.00 86.88 179 SER A CA 1
ATOM 1363 C C . SER A 1 179 ? -11.127 -3.677 -1.104 1.00 86.88 179 SER A C 1
ATOM 1365 O O . SER A 1 179 ? -10.390 -4.601 -1.458 1.00 86.88 179 SER A O 1
ATOM 1367 N N . PRO A 1 180 ? -11.026 -2.451 -1.653 1.00 89.75 180 PRO A N 1
ATOM 1368 C CA . PRO A 1 180 ? -10.002 -2.125 -2.637 1.00 89.75 180 PRO A CA 1
ATOM 1369 C C . PRO A 1 180 ? -8.617 -2.016 -1.987 1.00 89.75 180 PRO A C 1
ATOM 1371 O O . PRO A 1 180 ? -8.470 -1.513 -0.872 1.00 89.75 180 PRO A O 1
ATOM 1374 N N . VAL A 1 181 ? -7.584 -2.427 -2.722 1.00 90.81 181 VAL A N 1
ATOM 1375 C CA . VAL A 1 181 ? -6.186 -2.195 -2.341 1.00 90.81 181 VAL A CA 1
ATOM 1376 C C . VAL A 1 181 ? -5.806 -0.759 -2.702 1.00 90.81 181 VAL A C 1
ATOM 1378 O O . VAL A 1 181 ? -6.107 -0.290 -3.796 1.00 90.81 181 VAL A O 1
ATOM 1381 N N . VAL A 1 182 ? -5.131 -0.066 -1.784 1.00 92.94 182 VAL A N 1
ATOM 1382 C CA . VAL A 1 182 ? -4.615 1.293 -1.997 1.00 92.94 182 VAL A CA 1
ATOM 1383 C C . VAL A 1 182 ? -3.100 1.249 -1.901 1.00 92.94 182 VAL A C 1
ATOM 1385 O O . VAL A 1 182 ? -2.579 0.911 -0.838 1.00 92.94 182 VAL A O 1
ATOM 1388 N N . ASN A 1 183 ? -2.387 1.626 -2.962 1.00 93.62 183 ASN A N 1
ATOM 1389 C CA . ASN A 1 183 ? -0.921 1.669 -2.994 1.00 93.62 183 ASN A CA 1
ATOM 1390 C C . ASN A 1 183 ? -0.351 3.087 -2.868 1.00 93.62 183 ASN A C 1
ATOM 1392 O O . ASN A 1 183 ? 0.824 3.248 -2.508 1.00 93.62 183 ASN A O 1
ATOM 1396 N N . ALA A 1 184 ? -1.167 4.113 -3.139 1.00 94.50 184 ALA A N 1
ATOM 1397 C CA . ALA A 1 184 ? -0.784 5.522 -3.052 1.00 94.50 184 ALA A CA 1
ATOM 1398 C C . ALA A 1 184 ? -0.259 5.872 -1.657 1.00 94.50 184 ALA A C 1
ATOM 1400 O O . ALA A 1 184 ? -0.998 5.878 -0.669 1.00 94.50 184 ALA A O 1
ATOM 1401 N N . LEU A 1 185 ? 1.041 6.180 -1.575 1.00 95.06 185 LEU A N 1
ATOM 1402 C CA . LEU A 1 185 ? 1.749 6.291 -0.299 1.00 95.06 185 LEU A CA 1
ATOM 1403 C C . LEU A 1 185 ? 1.151 7.367 0.611 1.00 95.06 185 LEU A C 1
ATOM 1405 O O . LEU A 1 185 ? 1.014 7.149 1.813 1.00 95.06 185 LEU A O 1
ATOM 1409 N N . PHE A 1 186 ? 0.803 8.526 0.051 1.00 94.94 186 PHE A N 1
ATOM 1410 C CA . PHE A 1 186 ? 0.250 9.626 0.835 1.00 94.94 186 PHE A CA 1
ATOM 1411 C C . PHE A 1 186 ? -1.184 9.360 1.290 1.00 94.94 186 PHE A C 1
ATOM 1413 O O . PHE A 1 186 ? -1.537 9.774 2.390 1.00 94.94 186 PHE A O 1
ATOM 1420 N N . ARG A 1 187 ? -1.976 8.593 0.529 1.00 94.00 187 ARG A N 1
ATOM 1421 C CA . ARG A 1 187 ? -3.305 8.144 0.974 1.00 94.00 187 ARG A CA 1
ATOM 1422 C C . ARG A 1 187 ? -3.191 7.164 2.141 1.00 94.00 187 ARG A C 1
ATOM 1424 O O . ARG A 1 187 ? -3.879 7.322 3.144 1.00 94.00 187 ARG A O 1
ATOM 1431 N N . GLN A 1 188 ? -2.263 6.208 2.053 1.00 94.94 188 GLN A N 1
ATOM 1432 C CA . GLN A 1 188 ? -1.966 5.277 3.148 1.00 94.94 188 GLN A CA 1
ATOM 1433 C C . GLN A 1 188 ? -1.467 6.015 4.403 1.00 94.94 188 GLN A C 1
ATOM 1435 O O . GLN A 1 188 ? -1.933 5.745 5.507 1.00 94.94 188 GLN A O 1
ATOM 1440 N N . ARG A 1 189 ? -0.556 6.986 4.241 1.00 95.06 189 ARG A N 1
ATOM 1441 C CA . ARG A 1 189 ? -0.065 7.828 5.343 1.00 95.06 189 ARG A CA 1
ATOM 1442 C C . ARG A 1 189 ? -1.189 8.647 5.979 1.00 95.06 189 ARG A C 1
ATOM 1444 O O . ARG A 1 189 ? -1.313 8.641 7.197 1.00 95.06 189 ARG A O 1
ATOM 1451 N N . SER A 1 190 ? -2.006 9.316 5.166 1.00 94.56 190 SER A N 1
ATOM 1452 C CA . SER A 1 190 ? -3.138 10.123 5.636 1.00 94.56 190 SER A CA 1
ATOM 1453 C C . SER A 1 190 ? -4.144 9.277 6.422 1.00 94.56 190 SER A C 1
ATOM 1455 O O . SER A 1 190 ? -4.644 9.717 7.452 1.00 94.56 190 SER A O 1
ATOM 1457 N N . CYS A 1 191 ? -4.381 8.027 6.007 1.00 93.19 191 CYS A N 1
ATOM 1458 C CA . CYS A 1 191 ? -5.208 7.082 6.757 1.00 93.19 191 CYS A CA 1
ATOM 1459 C C . CYS A 1 191 ? -4.661 6.828 8.175 1.00 93.19 191 CYS A C 1
ATOM 1461 O O . CYS A 1 191 ? -5.406 6.962 9.147 1.00 93.19 191 CYS A O 1
ATOM 1463 N N . ILE A 1 192 ? -3.360 6.539 8.305 1.00 92.88 192 ILE A N 1
ATOM 1464 C CA . ILE A 1 192 ? -2.706 6.340 9.610 1.00 92.88 192 ILE A CA 1
ATOM 1465 C C . ILE A 1 192 ? -2.780 7.618 10.455 1.00 92.88 192 ILE A C 1
ATOM 1467 O O . ILE A 1 192 ? -3.176 7.563 11.616 1.00 92.88 192 ILE A O 1
ATOM 1471 N N . GLU A 1 193 ? -2.432 8.772 9.881 1.00 91.50 193 GLU A N 1
ATOM 1472 C CA . GLU A 1 193 ? -2.464 10.059 10.586 1.00 91.50 193 GLU A CA 1
ATOM 1473 C C . GLU A 1 193 ? -3.868 10.385 11.103 1.00 91.50 193 GLU A C 1
ATOM 1475 O O . GLU A 1 193 ? -4.022 10.769 12.261 1.00 91.50 193 GLU A O 1
ATOM 1480 N N . ASN A 1 194 ? -4.901 10.182 10.288 1.00 90.56 194 ASN A N 1
ATOM 1481 C CA . ASN A 1 194 ? -6.281 10.447 10.683 1.00 90.56 194 ASN A CA 1
ATOM 1482 C C . ASN A 1 194 ? -6.765 9.500 11.785 1.00 90.56 194 ASN A C 1
ATOM 1484 O O . ASN A 1 194 ? -7.419 9.955 12.720 1.00 90.56 194 ASN A O 1
ATOM 1488 N N . ILE A 1 195 ? -6.387 8.220 11.750 1.00 88.56 195 ILE A N 1
ATOM 1489 C CA . ILE A 1 195 ? -6.696 7.288 12.845 1.00 88.56 195 ILE A CA 1
ATOM 1490 C C . ILE A 1 195 ? -6.020 7.727 14.142 1.00 88.56 195 ILE A C 1
ATOM 1492 O O . ILE A 1 195 ? -6.667 7.748 15.185 1.00 88.56 195 ILE A O 1
ATOM 1496 N N . LEU A 1 196 ? -4.750 8.135 14.087 1.00 87.56 196 LEU A N 1
ATOM 1497 C CA . LEU A 1 196 ? -4.024 8.626 15.260 1.00 87.56 196 LEU A CA 1
ATOM 1498 C C . LEU A 1 196 ? -4.611 9.929 15.821 1.00 87.56 196 LEU A C 1
ATOM 1500 O O . LEU A 1 196 ? -4.619 10.110 17.033 1.00 87.56 196 LEU A O 1
ATOM 1504 N N . ARG A 1 197 ? -5.118 10.825 14.966 1.00 85.50 197 ARG A N 1
ATOM 1505 C CA . ARG A 1 197 ? -5.782 12.076 15.383 1.00 85.50 197 ARG A CA 1
ATOM 1506 C C . ARG A 1 197 ? -7.127 11.832 16.063 1.00 85.50 197 ARG A C 1
ATOM 1508 O O . ARG A 1 197 ? -7.480 12.556 16.994 1.00 85.50 197 ARG A O 1
ATOM 1515 N N . CYS A 1 198 ? -7.875 10.842 15.579 1.00 83.25 198 CYS A N 1
ATOM 1516 C CA . CYS A 1 198 ? -9.175 10.478 16.130 1.00 83.25 198 CYS A CA 1
ATOM 1517 C C . CYS A 1 198 ? -9.062 9.570 17.364 1.00 83.25 198 CYS A C 1
ATOM 1519 O O . CYS A 1 198 ? -9.983 9.545 18.179 1.00 83.25 198 CYS A O 1
ATOM 1521 N N . ALA A 1 199 ? -7.958 8.834 17.524 1.00 77.19 199 ALA A N 1
ATOM 1522 C CA . ALA A 1 199 ? -7.728 7.991 18.689 1.00 77.19 199 ALA A CA 1
ATOM 1523 C C . ALA A 1 199 ? -7.522 8.854 19.953 1.00 77.19 199 ALA A C 1
ATOM 1525 O O . ALA A 1 199 ? -6.645 9.721 19.969 1.00 77.19 199 ALA A O 1
ATOM 1526 N N . PRO A 1 200 ? -8.280 8.625 21.041 1.00 66.75 200 PRO A N 1
ATOM 1527 C CA . PRO A 1 200 ? -8.097 9.349 22.292 1.00 66.75 200 PRO A CA 1
ATOM 1528 C C . PRO A 1 200 ? -6.816 8.871 22.991 1.00 66.75 200 PRO A C 1
ATOM 1530 O O . PRO A 1 200 ? -6.831 7.958 23.814 1.00 66.75 200 PRO A O 1
ATOM 1533 N N . THR A 1 201 ? -5.675 9.474 22.667 1.00 62.12 201 THR A N 1
ATOM 1534 C CA . THR A 1 201 ? -4.424 9.227 23.392 1.00 62.12 201 THR A CA 1
ATOM 1535 C C . THR A 1 201 ? -4.315 10.176 24.586 1.00 62.12 201 THR A C 1
ATOM 1537 O O . THR A 1 201 ? -4.297 11.390 24.401 1.00 62.12 201 THR A O 1
ATOM 1540 N N . LEU A 1 202 ? -4.248 9.613 25.801 1.00 51.94 202 LEU A N 1
ATOM 1541 C CA . LEU A 1 202 ? -3.824 10.237 27.072 1.00 51.94 202 LEU A CA 1
ATOM 1542 C C . LEU A 1 202 ? -3.987 11.772 27.153 1.00 51.94 202 LEU A C 1
ATOM 1544 O O . LEU A 1 202 ? -3.015 12.519 27.072 1.00 51.94 202 LEU A O 1
ATOM 1548 N N . GLY A 1 203 ? -5.222 12.242 27.355 1.00 53.19 203 GLY A N 1
ATOM 1549 C CA . GLY A 1 203 ? -5.504 13.643 27.699 1.00 53.19 203 GLY A CA 1
ATOM 1550 C C . GLY A 1 203 ? -5.426 14.648 26.545 1.00 53.19 203 GLY A C 1
ATOM 1551 O O . GLY A 1 203 ? -5.582 15.844 26.786 1.00 53.19 203 GLY A O 1
ATOM 1552 N N . ILE A 1 204 ? -5.216 14.191 25.308 1.00 61.22 204 ILE A N 1
ATOM 1553 C CA . ILE A 1 204 ? -5.295 15.034 24.111 1.00 61.22 204 ILE A CA 1
ATOM 1554 C C . ILE A 1 204 ? -6.751 15.036 23.610 1.00 61.22 204 ILE A C 1
ATOM 1556 O O . ILE A 1 204 ? -7.359 13.964 23.533 1.00 61.22 204 ILE A O 1
ATOM 1560 N N . PRO A 1 205 ? -7.336 16.204 23.277 1.00 64.25 205 PRO A N 1
ATOM 1561 C CA . PRO A 1 205 ? -8.652 16.269 22.648 1.00 64.25 205 PRO A CA 1
ATOM 1562 C C . PRO A 1 205 ? -8.677 15.430 21.370 1.00 64.25 205 PRO A C 1
ATOM 1564 O O . PRO A 1 205 ? -7.748 15.502 20.567 1.00 64.25 205 PRO A O 1
ATOM 1567 N N . THR A 1 206 ? -9.739 14.656 21.158 1.00 66.19 206 THR A N 1
ATOM 1568 C CA . THR A 1 206 ? -9.948 13.976 19.880 1.00 66.19 206 THR A CA 1
ATOM 1569 C C . THR A 1 206 ? -10.128 15.021 18.785 1.00 66.19 206 THR A C 1
ATOM 1571 O O . THR A 1 206 ? -10.974 15.914 18.882 1.00 66.19 206 THR A O 1
ATOM 1574 N N . TYR A 1 207 ? -9.313 14.930 17.736 1.00 73.31 207 TYR A N 1
ATOM 1575 C CA . TYR A 1 207 ? -9.434 15.794 16.569 1.00 73.31 207 TYR A CA 1
ATOM 1576 C C . TYR A 1 207 ? -10.156 15.040 15.454 1.00 73.31 207 TYR A C 1
ATOM 1578 O O . TYR A 1 207 ? -9.955 13.840 15.259 1.00 73.31 207 TYR A O 1
ATOM 1586 N N . GLY A 1 208 ? -10.989 15.755 14.696 1.00 80.94 208 GLY A N 1
ATOM 1587 C CA . GLY A 1 208 ? -11.544 15.225 13.454 1.00 80.94 208 GLY A CA 1
ATOM 1588 C C . GLY A 1 208 ? -10.446 14.921 12.419 1.00 80.94 208 GLY A C 1
ATOM 1589 O O . GLY A 1 208 ? -9.310 15.405 12.554 1.00 80.94 208 GLY A O 1
ATOM 1590 N N . PRO A 1 209 ? -10.777 14.137 11.377 1.00 85.88 209 PRO A N 1
ATOM 1591 C CA . PRO A 1 209 ? -9.855 13.865 10.282 1.00 85.88 209 PRO A CA 1
ATOM 1592 C C . PRO A 1 209 ? -9.454 15.166 9.578 1.00 85.88 209 PRO A C 1
ATOM 1594 O O . PRO A 1 209 ? -10.267 16.082 9.420 1.00 85.88 209 PRO A O 1
ATOM 1597 N N . ASP A 1 210 ? -8.196 15.248 9.148 1.00 88.38 210 ASP A N 1
ATOM 1598 C CA . ASP A 1 210 ? -7.719 16.371 8.347 1.00 88.38 210 ASP A CA 1
ATOM 1599 C C . ASP A 1 210 ? -8.234 16.237 6.907 1.00 88.38 210 ASP A C 1
ATOM 1601 O O . ASP A 1 210 ? -8.072 15.200 6.261 1.00 88.38 210 ASP A O 1
ATOM 1605 N N . ASN A 1 211 ? -8.884 17.294 6.422 1.00 88.38 211 ASN A N 1
ATOM 1606 C CA . ASN A 1 211 ? -9.441 17.389 5.073 1.00 88.38 211 ASN A CA 1
ATOM 1607 C C . ASN A 1 211 ? -8.710 18.420 4.197 1.00 88.38 211 ASN A C 1
ATOM 1609 O O . ASN A 1 211 ? -9.044 18.558 3.022 1.00 88.38 211 ASN A O 1
ATOM 1613 N N . HIS A 1 212 ? -7.740 19.153 4.758 1.00 89.56 212 HIS A N 1
ATOM 1614 C CA . HIS A 1 212 ? -6.933 20.173 4.079 1.00 89.56 212 HIS A CA 1
ATOM 1615 C C . HIS A 1 212 ? -7.712 21.302 3.370 1.00 89.56 212 HIS A C 1
ATOM 1617 O O . HIS A 1 212 ? -7.118 22.082 2.623 1.00 89.56 212 HIS A O 1
ATOM 1623 N N . MET A 1 213 ? -9.027 21.437 3.584 1.00 89.44 213 MET A N 1
ATOM 1624 C CA . MET A 1 213 ? -9.838 22.409 2.845 1.00 89.44 213 MET A CA 1
ATOM 1625 C C . MET A 1 213 ? -9.625 23.846 3.334 1.00 89.44 213 MET A C 1
ATOM 1627 O O . MET A 1 213 ? -9.666 24.767 2.515 1.00 89.44 213 MET A O 1
ATOM 1631 N N . LEU A 1 214 ? -9.383 24.038 4.641 1.00 88.75 214 LEU A N 1
ATOM 1632 C CA . LEU A 1 214 ? -9.130 25.340 5.285 1.00 88.75 214 LEU A CA 1
ATOM 1633 C C . LEU A 1 214 ? -10.131 26.429 4.840 1.00 88.75 214 LEU A C 1
ATOM 1635 O O . LEU A 1 214 ? -9.747 27.559 4.517 1.00 88.75 214 LEU A O 1
ATOM 1639 N N . LEU A 1 215 ? -11.417 26.070 4.732 1.00 87.50 215 LEU A N 1
ATOM 1640 C CA . LEU A 1 215 ? -12.458 26.928 4.153 1.00 87.50 215 LEU A CA 1
ATOM 1641 C C . LEU A 1 215 ? -12.649 28.220 4.948 1.00 87.50 215 LEU A C 1
ATOM 1643 O O . LEU A 1 215 ? -12.914 29.265 4.363 1.00 87.50 215 LEU A O 1
ATOM 1647 N N . GLU A 1 216 ? -12.419 28.180 6.256 1.00 84.94 216 GLU A N 1
ATOM 1648 C CA . GLU A 1 216 ? -12.412 29.328 7.159 1.00 84.94 216 GLU A CA 1
ATOM 1649 C C . GLU A 1 216 ? -11.453 30.448 6.718 1.00 84.94 216 GLU A C 1
ATOM 1651 O O . GLU A 1 216 ? -11.679 31.615 7.034 1.00 84.94 216 GLU A O 1
ATOM 1656 N N . HIS A 1 217 ? -10.410 30.115 5.951 1.00 87.56 217 HIS A N 1
ATOM 1657 C CA . HIS A 1 217 ? -9.462 31.069 5.370 1.00 87.56 217 HIS A CA 1
ATOM 1658 C C . HIS A 1 217 ? -9.770 31.424 3.909 1.00 87.56 217 HIS A C 1
ATOM 1660 O O . HIS A 1 217 ? -9.150 32.331 3.357 1.00 87.56 217 HIS A O 1
ATOM 1666 N N . LYS A 1 218 ? -10.705 30.713 3.271 1.00 86.81 218 LYS A N 1
ATOM 1667 C CA . LYS A 1 218 ? -11.113 30.906 1.870 1.00 86.81 218 LYS A CA 1
ATOM 1668 C C . LYS A 1 218 ? -12.461 31.626 1.735 1.00 86.81 218 LYS A C 1
ATOM 1670 O O . LYS A 1 218 ? -12.882 31.915 0.620 1.00 86.81 218 LYS A O 1
ATOM 1675 N N . MET A 1 219 ? -13.141 31.911 2.847 1.00 83.38 219 MET A N 1
ATOM 1676 C CA . MET A 1 219 ? -14.403 32.654 2.882 1.00 83.38 219 MET A CA 1
ATOM 1677 C C . MET A 1 219 ? -14.158 34.157 3.092 1.00 83.38 219 MET A C 1
ATOM 1679 O O . MET A 1 219 ? -13.512 34.559 4.054 1.00 83.38 219 MET A O 1
ATOM 1683 N N . GLU A 1 220 ? -14.730 35.000 2.227 1.00 72.88 220 GLU A N 1
ATOM 1684 C CA . GLU A 1 220 ? -14.612 36.469 2.321 1.00 72.88 220 GLU A CA 1
ATOM 1685 C C . GLU A 1 220 ? -15.446 37.083 3.455 1.00 72.88 220 GLU A C 1
ATOM 1687 O O . GLU A 1 220 ? -15.125 38.158 3.960 1.00 72.88 220 GLU A O 1
ATOM 1692 N N . ARG A 1 221 ? -16.535 36.422 3.872 1.00 70.19 221 ARG A N 1
ATOM 1693 C CA . ARG A 1 221 ? -17.418 36.932 4.930 1.00 70.19 221 ARG A CA 1
ATOM 1694 C C . ARG A 1 221 ? -16.888 36.521 6.310 1.00 70.19 221 ARG A C 1
ATOM 1696 O O . ARG A 1 221 ? -16.880 35.325 6.607 1.00 70.19 221 ARG A O 1
ATOM 1703 N N . PRO A 1 222 ? -16.527 37.467 7.198 1.00 57.22 222 PRO A N 1
ATOM 1704 C CA . PRO A 1 222 ? -16.103 37.159 8.561 1.00 57.22 222 PRO A CA 1
ATOM 1705 C C . PRO A 1 222 ? -17.331 36.830 9.428 1.00 57.22 222 PRO A C 1
ATOM 1707 O O . PRO A 1 222 ? -17.799 37.663 10.193 1.00 57.22 222 PRO A O 1
ATOM 1710 N N . GLY A 1 223 ? -17.902 35.635 9.259 1.00 57.47 223 GLY A N 1
ATOM 1711 C CA . GLY A 1 223 ? -19.155 35.236 9.917 1.00 57.47 223 GLY A CA 1
ATOM 1712 C C . GLY A 1 223 ? -19.022 34.274 11.098 1.00 57.47 223 GLY A C 1
ATOM 1713 O O . GLY A 1 223 ? -19.973 34.132 11.853 1.00 57.47 223 GLY A O 1
ATOM 1714 N N . LEU A 1 224 ? -17.870 33.627 11.288 1.00 53.62 224 LEU A N 1
ATOM 1715 C CA . LEU A 1 224 ? -17.651 32.626 12.344 1.00 53.62 224 LEU A CA 1
ATOM 1716 C C . LEU A 1 224 ? -16.235 32.762 12.928 1.00 53.62 224 LEU A C 1
ATOM 1718 O O . LEU A 1 224 ? -15.444 31.824 12.945 1.00 53.62 224 LEU A O 1
ATOM 1722 N N . LYS A 1 225 ? -15.873 33.965 13.388 1.00 49.66 225 LYS A N 1
ATOM 1723 C CA . LYS A 1 225 ? -14.717 34.117 14.281 1.00 49.66 225 LYS A CA 1
ATOM 1724 C C . LYS A 1 225 ? -15.185 33.967 15.728 1.00 49.66 225 LYS A C 1
ATOM 1726 O O . LYS A 1 225 ? -15.868 34.851 16.226 1.00 49.66 225 LYS A O 1
ATOM 1731 N N . GLN A 1 226 ? -14.714 32.880 16.348 1.00 46.62 226 GLN A N 1
ATOM 1732 C CA . GLN A 1 226 ? -14.568 32.554 17.779 1.00 46.62 226 GLN A CA 1
ATOM 1733 C C . GLN A 1 226 ? -15.358 31.316 18.215 1.00 46.62 226 GLN A C 1
ATOM 1735 O O . GLN A 1 226 ? -16.576 31.370 18.279 1.00 46.62 226 GLN A O 1
ATOM 1740 N N . VAL A 1 227 ? -14.646 30.246 18.597 1.00 38.16 227 VAL A N 1
ATOM 1741 C CA . VAL A 1 227 ? -14.357 29.917 20.010 1.00 38.16 227 VAL A CA 1
ATOM 1742 C C . VAL A 1 227 ? -13.023 29.155 20.071 1.00 38.16 227 VAL A C 1
ATOM 1744 O O . VAL A 1 227 ? -12.826 28.205 19.323 1.00 38.16 227 VAL A O 1
ATOM 1747 N N . GLY A 1 228 ? -12.120 29.564 20.972 1.00 36.84 228 GLY A N 1
ATOM 1748 C CA . GLY A 1 228 ? -10.972 28.754 21.397 1.00 36.84 228 GLY A CA 1
ATOM 1749 C C . GLY A 1 228 ? -9.611 29.427 21.241 1.00 36.84 228 GLY A C 1
ATOM 1750 O O . GLY A 1 228 ? -8.871 29.140 20.306 1.00 36.84 228 GLY A O 1
ATOM 1751 N N . HIS A 1 229 ? -9.241 30.283 22.197 1.00 37.12 229 HIS A N 1
ATOM 1752 C CA . HIS A 1 229 ? -7.829 30.537 22.472 1.00 37.12 229 HIS A CA 1
ATOM 1753 C C . HIS A 1 229 ? -7.143 29.206 22.814 1.00 37.12 229 HIS A C 1
ATOM 1755 O O . HIS A 1 229 ? -7.447 28.608 23.843 1.00 37.12 229 HIS A O 1
ATOM 1761 N N . VAL A 1 230 ? -6.166 28.793 22.010 1.00 35.00 230 VAL A N 1
ATOM 1762 C CA . VAL A 1 230 ? -5.024 28.035 22.524 1.00 35.00 230 VAL A CA 1
ATOM 1763 C C . VAL A 1 230 ? -3.862 29.012 22.537 1.00 35.00 230 VAL A C 1
ATOM 1765 O O . VAL A 1 230 ? -3.440 29.513 21.497 1.00 35.00 230 VAL A O 1
ATOM 1768 N N . ALA A 1 231 ? -3.413 29.352 23.740 1.00 34.25 231 ALA A N 1
ATOM 1769 C CA . ALA A 1 231 ? -2.289 30.240 23.951 1.00 34.25 231 ALA A CA 1
ATOM 1770 C C . ALA A 1 231 ? -1.014 29.613 23.370 1.00 34.25 231 ALA A C 1
ATOM 1772 O O . ALA A 1 231 ? -0.454 28.681 23.941 1.00 34.25 231 ALA A O 1
ATOM 1773 N N . THR A 1 232 ? -0.524 30.149 22.258 1.00 34.22 232 THR A N 1
ATOM 1774 C CA . THR A 1 232 ? 0.877 30.008 21.866 1.00 34.22 232 THR A CA 1
ATOM 1775 C C . THR A 1 232 ? 1.687 31.097 22.567 1.00 34.22 232 THR A C 1
ATOM 1777 O O . THR A 1 232 ? 1.813 32.224 22.094 1.00 34.22 232 THR A O 1
ATOM 1780 N N . ALA A 1 233 ? 2.255 30.757 23.724 1.00 33.66 233 ALA A N 1
ATOM 1781 C CA . ALA A 1 233 ? 3.527 31.348 24.140 1.00 33.66 233 ALA A CA 1
ATOM 1782 C C . ALA A 1 233 ? 4.585 30.886 23.106 1.00 33.66 233 ALA A C 1
ATOM 1784 O O . ALA A 1 233 ? 4.567 29.725 22.714 1.00 33.66 233 ALA A O 1
ATOM 1785 N N . CYS A 1 234 ? 5.476 31.694 22.528 1.00 26.28 234 CYS A N 1
ATOM 1786 C CA . CYS A 1 234 ? 6.092 32.954 22.935 1.00 26.28 234 CYS A CA 1
ATOM 1787 C C . CYS A 1 234 ? 6.417 33.814 21.691 1.00 26.28 234 CYS A C 1
ATOM 1789 O O . CYS A 1 234 ? 6.822 33.249 20.674 1.00 26.28 234 CYS A O 1
ATOM 1791 N N . PRO A 1 235 ? 6.426 35.157 21.772 1.00 37.78 235 PRO A N 1
ATOM 1792 C CA . PRO A 1 235 ? 7.205 35.988 20.862 1.00 37.78 235 PRO A CA 1
ATOM 1793 C C . PRO A 1 235 ? 8.552 36.356 21.500 1.00 37.78 235 PRO A C 1
ATOM 1795 O O . PRO A 1 235 ? 8.610 36.969 22.566 1.00 37.78 235 PRO A O 1
ATOM 1798 N N . VAL A 1 236 ? 9.648 36.014 20.823 1.00 40.59 236 VAL A N 1
ATOM 1799 C CA . VAL A 1 236 ? 10.973 36.593 21.089 1.00 40.59 236 VAL A CA 1
ATOM 1800 C C . VAL A 1 236 ? 10.917 38.089 20.733 1.00 40.59 236 VAL A C 1
ATOM 1802 O O . VAL A 1 236 ? 10.538 38.413 19.605 1.00 40.59 236 VAL A O 1
ATOM 1805 N N . PRO A 1 237 ? 11.287 39.030 21.623 1.00 35.00 237 PRO A N 1
ATOM 1806 C CA . PRO A 1 237 ? 11.275 40.448 21.278 1.00 35.00 237 PRO A CA 1
ATOM 1807 C C . PRO A 1 237 ? 12.507 40.815 20.437 1.00 35.00 237 PRO A C 1
ATOM 1809 O O . PRO A 1 237 ? 13.612 40.961 20.960 1.00 35.00 237 PRO A O 1
ATOM 1812 N N . CYS A 1 238 ? 12.328 41.039 19.134 1.00 29.58 238 CYS A N 1
ATOM 1813 C CA . CYS A 1 238 ? 13.305 41.781 18.337 1.00 29.58 238 CYS A CA 1
ATOM 1814 C C . CYS A 1 238 ? 13.161 43.282 18.628 1.00 29.58 238 CYS A C 1
ATOM 1816 O O . CYS A 1 238 ? 12.250 43.945 18.135 1.00 29.58 238 CYS A O 1
ATOM 1818 N N . LYS A 1 239 ? 14.085 43.833 19.422 1.00 32.41 239 LYS A N 1
ATOM 1819 C CA . LYS A 1 239 ? 14.262 45.283 19.575 1.00 32.41 239 LYS A CA 1
ATOM 1820 C C . LYS A 1 239 ? 14.718 45.888 18.239 1.00 32.41 239 LYS A C 1
ATOM 1822 O O . LYS A 1 239 ? 15.863 45.694 17.844 1.00 32.41 239 LYS A O 1
ATOM 1827 N N . LYS A 1 240 ? 13.861 46.664 17.570 1.00 30.17 240 LYS A N 1
ATOM 1828 C CA . LYS A 1 240 ? 14.293 47.692 16.606 1.00 30.17 240 LYS A CA 1
ATOM 1829 C C . LYS A 1 240 ? 14.431 49.013 17.360 1.00 30.17 240 LYS A C 1
ATOM 1831 O O . LYS A 1 240 ? 13.434 49.645 17.689 1.00 30.17 240 LYS A O 1
ATOM 1836 N N . GLY A 1 241 ? 15.671 49.381 17.676 1.00 29.44 241 GLY A N 1
ATOM 1837 C CA . GLY A 1 241 ? 16.015 50.719 18.149 1.00 29.44 241 GLY A CA 1
ATOM 1838 C C . GLY A 1 241 ? 15.998 51.713 16.988 1.00 29.44 241 GLY A C 1
ATOM 1839 O O . GLY A 1 241 ? 16.480 51.415 15.898 1.00 29.44 241 GLY A O 1
ATOM 1840 N N . SER A 1 242 ? 15.403 52.873 17.236 1.00 29.34 242 SER A N 1
ATOM 1841 C CA . SER A 1 242 ? 15.354 54.048 16.368 1.00 29.34 242 SER A CA 1
ATOM 1842 C C . SER A 1 242 ? 16.750 54.602 16.068 1.00 29.34 242 SER A C 1
ATOM 1844 O O . SER A 1 242 ? 17.530 54.823 16.994 1.00 29.34 242 SER A O 1
ATOM 1846 N N . ALA A 1 243 ? 17.040 54.895 14.800 1.00 31.39 243 ALA A N 1
ATOM 1847 C CA . ALA A 1 243 ? 18.207 55.681 14.406 1.00 31.39 243 ALA A CA 1
ATOM 1848 C C . ALA A 1 243 ? 17.885 57.189 14.493 1.00 31.39 243 ALA A C 1
ATOM 1850 O O . ALA A 1 243 ? 16.857 57.599 13.948 1.00 31.39 243 ALA A O 1
ATOM 1851 N N . PRO A 1 244 ? 18.726 58.023 15.133 1.00 33.59 244 PRO A N 1
ATOM 1852 C CA . PRO A 1 244 ? 18.652 59.472 15.012 1.00 33.59 244 PRO A CA 1
ATOM 1853 C C . PRO A 1 244 ? 19.545 59.999 13.875 1.00 33.59 244 PRO A C 1
ATOM 1855 O O . PRO A 1 244 ? 20.571 59.419 13.525 1.00 33.59 244 PRO A O 1
ATOM 1858 N N . THR A 1 245 ? 19.113 61.115 13.297 1.00 29.66 245 THR A N 1
ATOM 1859 C CA . THR A 1 245 ? 19.708 61.848 12.169 1.00 29.66 245 THR A CA 1
ATOM 1860 C C . THR A 1 245 ? 20.791 62.867 12.565 1.00 29.66 245 THR A C 1
ATOM 1862 O O . THR A 1 245 ? 20.650 63.532 13.588 1.00 29.66 245 THR A O 1
ATOM 1865 N N . ALA A 1 246 ? 21.715 63.093 11.609 1.00 29.97 246 ALA A N 1
ATOM 1866 C CA . ALA A 1 246 ? 22.574 64.276 11.350 1.00 29.97 246 ALA A CA 1
ATOM 1867 C C . ALA A 1 246 ? 23.965 64.356 12.048 1.00 29.97 246 ALA A C 1
ATOM 1869 O O . ALA A 1 246 ? 24.187 63.664 13.035 1.00 29.97 246 ALA A O 1
ATOM 1870 N N . PRO A 1 247 ? 24.889 65.249 11.611 1.00 39.16 247 PRO A N 1
ATOM 1871 C CA . PRO A 1 247 ? 25.534 65.330 10.284 1.00 39.16 247 PRO A CA 1
ATOM 1872 C C . PRO A 1 247 ? 27.086 65.499 10.346 1.00 39.16 247 PRO A C 1
ATOM 1874 O O . PRO A 1 247 ? 27.640 65.809 11.390 1.00 39.16 247 PRO A O 1
ATOM 1877 N N . ASN A 1 248 ? 27.738 65.387 9.176 1.00 30.02 248 ASN A N 1
ATOM 1878 C CA . ASN A 1 248 ? 29.020 65.985 8.730 1.00 30.02 248 ASN A CA 1
ATOM 1879 C C . ASN A 1 248 ? 30.328 65.853 9.551 1.00 30.02 248 ASN A C 1
ATOM 1881 O O . ASN A 1 248 ? 30.447 66.370 10.655 1.00 30.02 248 ASN A O 1
ATOM 1885 N N . GLY A 1 249 ? 31.390 65.393 8.866 1.00 26.20 249 GLY A N 1
ATOM 1886 C CA . GLY A 1 249 ? 32.780 65.803 9.13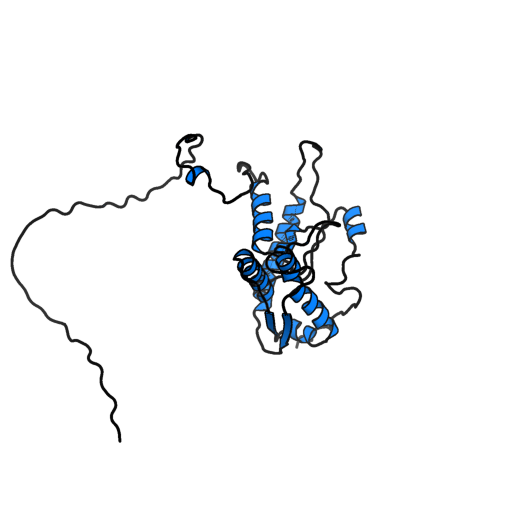3 1.00 26.20 249 GLY A CA 1
ATOM 1887 C C . GLY A 1 249 ? 33.851 64.740 8.849 1.00 26.20 249 GLY A C 1
ATOM 1888 O O . GLY A 1 249 ? 33.943 63.776 9.592 1.00 26.20 249 GLY A O 1
ATOM 1889 N N . CYS A 1 250 ? 34.627 64.951 7.772 1.00 25.12 250 CYS A N 1
ATOM 1890 C CA . CYS A 1 250 ? 36.059 64.653 7.526 1.00 25.12 250 CYS A CA 1
ATOM 1891 C C . CYS A 1 250 ? 36.818 63.822 8.592 1.00 25.12 250 CYS A C 1
ATOM 1893 O O . CYS A 1 250 ? 36.701 64.107 9.774 1.00 25.12 250 CYS A O 1
ATOM 1895 N N . THR A 1 251 ? 37.717 62.865 8.327 1.00 27.30 251 THR A N 1
ATOM 1896 C CA . THR A 1 251 ? 38.705 62.606 7.251 1.00 27.30 251 THR A CA 1
ATOM 1897 C C . THR A 1 251 ? 39.455 61.320 7.660 1.00 27.30 251 THR A C 1
ATOM 1899 O O . THR A 1 251 ? 39.574 61.081 8.861 1.00 27.30 251 THR A O 1
ATOM 1902 N N . GLY A 1 252 ? 40.041 60.561 6.723 1.00 26.50 252 GLY A N 1
ATOM 1903 C CA . GLY A 1 252 ? 41.145 59.638 7.052 1.00 26.50 252 GLY A CA 1
ATOM 1904 C C . GLY A 1 252 ? 41.125 58.276 6.355 1.00 26.50 252 GLY A C 1
ATOM 1905 O O . GLY A 1 252 ? 40.563 57.319 6.871 1.00 26.50 252 GLY A O 1
ATOM 1906 N N . ASP A 1 253 ? 41.755 58.248 5.183 1.00 26.50 253 ASP A N 1
ATOM 1907 C CA . ASP A 1 253 ? 42.490 57.178 4.490 1.00 26.50 253 ASP A CA 1
ATOM 1908 C C . ASP A 1 253 ? 42.621 55.784 5.141 1.00 26.50 253 ASP A C 1
ATOM 1910 O O . ASP A 1 253 ? 43.056 55.657 6.282 1.00 26.50 253 ASP A O 1
ATOM 1914 N N . ALA A 1 254 ? 42.420 54.726 4.336 1.00 27.53 254 ALA A N 1
ATOM 1915 C CA . ALA A 1 254 ? 43.502 53.820 3.901 1.00 27.53 254 ALA A CA 1
ATOM 1916 C C . ALA A 1 254 ? 42.978 52.557 3.172 1.00 27.53 254 ALA A C 1
ATOM 1918 O O . ALA A 1 254 ? 42.336 51.699 3.764 1.00 27.53 254 ALA A O 1
ATOM 1919 N N . TYR A 1 255 ? 43.347 52.465 1.888 1.00 27.09 255 TYR A N 1
ATOM 1920 C CA . TYR A 1 255 ? 43.786 51.287 1.118 1.00 27.09 255 TYR A CA 1
ATOM 1921 C C . TYR A 1 255 ? 42.994 49.962 1.104 1.00 27.09 255 TYR A C 1
ATOM 1923 O O . TYR A 1 255 ? 42.880 49.263 2.104 1.00 27.09 255 TYR A O 1
ATOM 1931 N N . GLY A 1 256 ? 42.687 49.508 -0.125 1.00 27.27 256 GLY A N 1
ATOM 1932 C CA . GLY A 1 256 ? 42.760 48.078 -0.460 1.00 27.27 256 GLY A CA 1
ATOM 1933 C C . GLY A 1 256 ? 41.710 47.512 -1.421 1.00 27.27 256 GLY A C 1
ATOM 1934 O O . GLY A 1 256 ? 41.078 46.520 -1.080 1.00 27.27 256 GLY A O 1
ATOM 1935 N N . HIS A 1 257 ? 41.543 48.066 -2.627 1.00 26.77 257 HIS A N 1
ATOM 1936 C CA . HIS A 1 257 ? 40.869 47.358 -3.726 1.00 26.77 257 HIS A CA 1
ATOM 1937 C C . HIS A 1 257 ? 41.855 47.089 -4.867 1.00 26.77 257 HIS A C 1
ATOM 1939 O O . HIS A 1 257 ? 42.500 48.000 -5.379 1.00 26.77 257 HIS A O 1
ATOM 1945 N N . SER A 1 258 ? 41.942 45.835 -5.302 1.00 29.52 258 SER A N 1
ATOM 1946 C CA . SER A 1 258 ? 42.403 45.478 -6.644 1.00 29.52 258 SER A CA 1
ATOM 1947 C C . SER A 1 258 ? 41.476 44.405 -7.198 1.00 29.52 258 SER A C 1
ATOM 1949 O O . SER A 1 258 ? 41.177 43.413 -6.535 1.00 29.52 258 SER A O 1
ATOM 1951 N N . GLN A 1 259 ? 40.951 44.706 -8.382 1.00 30.34 259 GLN A N 1
ATOM 1952 C CA . GLN A 1 259 ? 40.049 43.884 -9.173 1.00 30.34 259 GLN A CA 1
ATOM 1953 C C . GLN A 1 259 ? 40.791 42.664 -9.733 1.00 30.34 259 GLN A C 1
ATOM 1955 O O . GLN A 1 259 ? 41.973 42.749 -10.058 1.00 30.34 259 GLN A O 1
ATOM 1960 N N . ALA A 1 260 ? 40.084 41.542 -9.856 1.00 30.72 260 ALA A N 1
ATOM 1961 C CA . ALA A 1 260 ? 40.560 40.362 -10.563 1.00 30.72 260 ALA A CA 1
ATOM 1962 C C . ALA A 1 260 ? 40.148 40.449 -12.041 1.00 30.72 260 ALA A C 1
ATOM 1964 O O . ALA A 1 260 ? 38.959 40.533 -12.350 1.00 30.72 260 ALA A O 1
ATOM 1965 N N . GLU A 1 261 ? 41.138 40.414 -12.929 1.00 31.89 261 GLU A N 1
ATOM 1966 C CA . GLU A 1 261 ? 41.002 40.309 -14.382 1.00 31.89 261 GLU A CA 1
ATOM 1967 C C . GLU A 1 261 ? 41.448 38.896 -14.811 1.00 31.89 261 GLU A C 1
ATOM 1969 O O . GLU A 1 261 ? 42.400 38.340 -14.259 1.00 31.89 261 GLU A O 1
ATOM 1974 N N . ALA A 1 262 ? 40.718 38.276 -15.740 1.00 36.97 262 ALA A N 1
ATOM 1975 C CA . ALA A 1 262 ? 40.951 36.906 -16.203 1.00 36.97 262 ALA A CA 1
ATOM 1976 C C . ALA A 1 262 ? 42.024 36.854 -17.314 1.00 36.97 262 ALA A C 1
ATOM 1978 O O . ALA A 1 262 ? 41.966 37.695 -18.211 1.00 36.97 262 ALA A O 1
ATOM 1979 N N . PRO A 1 263 ? 42.941 35.861 -17.355 1.00 37.12 263 PRO A N 1
ATOM 1980 C CA . PRO A 1 263 ? 43.885 35.733 -18.462 1.00 37.12 263 PRO A CA 1
ATOM 1981 C C . PRO A 1 263 ? 43.478 34.689 -19.517 1.00 37.12 263 PRO A C 1
ATOM 1983 O O . PRO A 1 263 ? 42.987 33.602 -19.213 1.00 37.12 263 PRO A O 1
ATOM 1986 N N . GLN A 1 264 ? 43.743 35.058 -20.774 1.00 36.50 264 GLN A N 1
ATOM 1987 C CA . GLN A 1 264 ? 43.637 34.268 -22.004 1.00 36.50 264 GLN A CA 1
ATOM 1988 C C . GLN A 1 264 ? 44.732 33.188 -22.132 1.00 36.50 264 GLN A C 1
ATOM 1990 O O . GLN A 1 264 ? 45.839 33.325 -21.616 1.00 36.50 264 GLN A O 1
ATOM 1995 N N . MET A 1 265 ? 44.409 32.141 -22.898 1.00 35.25 265 MET A N 1
ATOM 1996 C CA . MET A 1 265 ? 45.291 31.049 -23.340 1.00 35.25 265 MET A CA 1
ATOM 1997 C C . MET A 1 265 ? 46.271 31.498 -24.441 1.00 35.25 265 MET A C 1
ATOM 1999 O O . MET A 1 265 ? 45.851 32.256 -25.317 1.00 35.25 265 MET A O 1
ATOM 2003 N N . PRO A 1 266 ? 47.497 30.944 -24.519 1.00 45.19 266 PRO A N 1
ATOM 2004 C CA . PRO A 1 266 ? 48.323 31.049 -25.713 1.00 45.19 266 PRO A CA 1
ATOM 2005 C C . PRO A 1 266 ? 48.415 29.729 -26.498 1.00 45.19 266 PRO A C 1
ATOM 2007 O O . PRO A 1 266 ? 48.660 28.655 -25.952 1.00 45.19 266 PRO A O 1
ATOM 2010 N N . THR A 1 267 ? 48.259 29.850 -27.814 1.00 43.44 267 THR A N 1
ATOM 2011 C CA . THR A 1 267 ? 48.754 28.937 -28.856 1.00 43.44 267 THR A CA 1
ATOM 2012 C C . THR A 1 267 ? 50.249 29.160 -29.072 1.00 43.44 267 THR A C 1
ATOM 2014 O O . THR A 1 267 ? 50.650 30.278 -29.394 1.00 43.44 267 THR A O 1
ATOM 2017 N N . THR A 1 268 ? 51.075 28.127 -28.914 1.00 42.22 268 THR A N 1
ATOM 2018 C CA . THR A 1 268 ? 51.801 27.330 -29.937 1.00 42.22 268 THR A CA 1
ATOM 2019 C C . THR A 1 268 ? 52.857 26.505 -29.208 1.00 42.22 268 THR A C 1
ATOM 2021 O O . THR A 1 268 ? 53.548 27.087 -28.344 1.00 42.22 268 THR A O 1
#

pLDDT: mean 73.62, std 22.52, range [25.12, 96.94]

Sequence (268 aa):
ALRPRPSVYIPEFIAANQSARADNLAWQRRVFVGGDDFKSGQTKVKSVLVDFLIGSGLKTMSIVSYNHLGNNDGQNLSAPPQFRSKEVSKSSVVDDMVHSNPVLYSPGEEPDHCVRGAQAWQGADSLLAAPIMLDLALLTELCQRVSFCTDIDPEPQSFHPVLSLLGFLFKAPLAPPGSPVVNALFRQRSCIENILRCAPTLGIPTYGPDNHMLLEHKMERPGLKQVGHVATACPVPCKKGSAPTAPNGCTGDAYGHSQAEAPQMPTT

Organism: Balaenoptera physalus (NCBI:txid9770)